Protein AF-A0A183KSA4-F1 (afdb_monomer_lite)

Foldseek 3Di:
DDDDDDDDDDDDDPDDDDDDDDPDDPCPVVVVVVVVVVVVVVVPPDDPVVVVVVLVVQLVVQLVVQLVVVLVVVVVVCPPPVVVCCQVPVDPDPPVVCCSPPVSSVCSSVVSVVVSLVVPQVVLLVVVQVVCCVQQNDPLVVVLVVLVVVLVVVLVVLVVVLVVLVVQLVVLVVVLVVLVVVCVVCVVVCVVVVCVVVSVVVNVVSVVSNVVSVVVNVVSVVVSVVSLVVQLVVLVVSLVVSLVCCVVPPPCPPPDPVVNVVVCVVSVVSSSSNSSSVSPSPPPD

InterPro domains:
  IPR011527 ABC transporter type 1, transmembrane domain [PF06472] (60-248)
  IPR011527 ABC transporter type 1, transmembrane domain [PS50929] (98-269)
  IPR036640 ABC transporter type 1, transmembrane domain superfamily [G3DSA:1.20.1560.10] (52-272)
  IPR036640 ABC transporter type 1, transmembrane domain superfamily [SSF90123] (95-267)
  IPR050835 ATP-binding cassette sub-family D [PTHR11384] (56-261)

Sequence (285 aa):
MRQNSRPFLALSLFNSFVFGGERFIICDLTFQGDLLADALHSLKAPKNDKALGVQNMVVGQLSLILREILTKNLQSLYFKRKNYYVVNTLTDLDNPDQRLTQDINLACDLLTNIIVSITVNPTLVVFYTYLCVQKAGWLGPVSAYILFIIFAIISRFVASWSSRASFERQKQEGNFRFVHTKLRCSVESAAFLDLSESLNAISTNSFNRLFHAVRVFINRNAVVFYLTQLNAYCGGVVNYVALGIILFNGPIRTMSASEITVLISQVNRHQIIRYVYTNFSFRCC

Organism: NCBI:txid6186

Structure (mmCIF, N/CA/C/O backbone):
data_AF-A0A183KSA4-F1
#
_entry.id   AF-A0A183KSA4-F1
#
loop_
_atom_site.group_PDB
_atom_site.id
_atom_site.type_symbol
_atom_site.label_atom_id
_atom_site.label_alt_id
_atom_site.label_comp_id
_atom_site.label_asym_id
_atom_site.label_entity_id
_atom_site.label_seq_id
_atom_site.pdbx_PDB_ins_code
_atom_site.Cartn_x
_atom_site.Cartn_y
_atom_site.Cartn_z
_atom_site.occupancy
_atom_site.B_iso_or_equiv
_atom_site.auth_seq_id
_atom_site.auth_comp_id
_atom_site.auth_asym_id
_atom_site.auth_atom_id
_atom_site.pdbx_PDB_model_num
ATOM 1 N N . MET A 1 1 ? 30.113 39.408 40.483 1.00 30.78 1 MET A N 1
ATOM 2 C CA . MET A 1 1 ? 30.850 39.052 39.252 1.00 30.78 1 MET A CA 1
ATOM 3 C C . MET A 1 1 ? 30.425 37.650 38.817 1.00 30.78 1 MET A C 1
ATOM 5 O O . MET A 1 1 ? 30.529 36.761 39.644 1.00 30.78 1 MET A O 1
ATOM 9 N N . ARG A 1 2 ? 29.957 37.520 37.556 1.00 28.17 2 ARG A N 1
ATOM 10 C CA . ARG A 1 2 ? 29.733 36.313 36.702 1.00 28.17 2 ARG A CA 1
ATOM 11 C C . ARG A 1 2 ? 28.744 35.223 37.192 1.00 28.17 2 ARG A C 1
ATOM 13 O O . ARG A 1 2 ? 28.981 34.602 38.211 1.00 28.17 2 ARG A O 1
ATOM 20 N N . GLN A 1 3 ? 27.549 35.136 36.565 1.00 29.48 3 GLN A N 1
ATOM 21 C CA . GLN A 1 3 ? 27.108 34.184 35.490 1.00 29.48 3 GLN A CA 1
ATOM 22 C C . GLN A 1 3 ? 26.848 32.759 36.041 1.00 29.48 3 GLN A C 1
ATOM 24 O O . GLN A 1 3 ? 27.737 32.216 36.669 1.00 29.48 3 GLN A O 1
ATOM 29 N N . ASN A 1 4 ? 25.723 32.043 35.863 1.00 26.66 4 ASN A N 1
ATOM 30 C CA . ASN A 1 4 ? 24.670 32.011 34.831 1.00 26.66 4 ASN A CA 1
ATOM 31 C C . ASN A 1 4 ? 23.499 31.115 35.364 1.00 26.66 4 ASN A C 1
ATOM 33 O O . ASN A 1 4 ? 23.731 29.966 35.715 1.00 26.66 4 ASN A O 1
ATOM 37 N N . SER A 1 5 ? 22.320 31.644 35.706 1.00 31.45 5 SER A N 1
ATOM 38 C CA . SER A 1 5 ? 21.011 31.519 35.017 1.00 31.45 5 SER A CA 1
ATOM 39 C C . SER A 1 5 ? 20.539 30.120 34.534 1.00 31.45 5 SER A C 1
ATOM 41 O O . SER A 1 5 ? 20.774 29.774 33.380 1.00 31.45 5 SER A O 1
ATOM 43 N N . ARG A 1 6 ? 19.754 29.402 35.373 1.00 29.84 6 ARG A N 1
ATOM 44 C CA . ARG A 1 6 ? 18.364 28.878 35.153 1.00 29.84 6 ARG A CA 1
ATOM 45 C C . ARG A 1 6 ? 18.053 27.593 35.964 1.00 29.84 6 ARG A C 1
ATOM 47 O O . ARG A 1 6 ? 18.548 26.526 35.623 1.00 29.84 6 ARG A O 1
ATOM 54 N N . PRO A 1 7 ? 17.111 27.658 36.919 1.00 34.69 7 PRO A N 1
ATOM 55 C CA . PRO A 1 7 ? 16.108 26.619 37.175 1.00 34.69 7 PRO A CA 1
ATOM 56 C C . PRO A 1 7 ? 14.724 27.154 36.758 1.00 34.69 7 PRO A C 1
ATOM 58 O O . PRO A 1 7 ? 14.510 28.341 36.936 1.00 34.69 7 PRO A O 1
ATOM 61 N N . PHE A 1 8 ? 13.804 26.362 36.195 1.00 28.42 8 PHE A N 1
ATOM 62 C CA . PHE A 1 8 ? 12.341 26.545 36.346 1.00 28.42 8 PHE A CA 1
ATOM 63 C C . PHE A 1 8 ? 11.551 25.530 35.499 1.00 28.42 8 PHE A C 1
ATOM 65 O O . PHE A 1 8 ? 11.891 25.293 34.343 1.00 28.42 8 PHE A O 1
ATOM 72 N N . LEU A 1 9 ? 10.445 25.054 36.088 1.00 25.45 9 LEU A N 1
ATOM 73 C CA . LEU A 1 9 ? 9.273 24.396 35.483 1.00 25.45 9 LEU A CA 1
ATOM 74 C C . LEU A 1 9 ? 9.280 22.863 35.363 1.00 25.45 9 LEU A C 1
ATOM 76 O O . LEU A 1 9 ? 9.166 22.287 34.286 1.00 25.45 9 LEU A O 1
ATOM 80 N N . ALA A 1 10 ? 9.249 22.214 36.528 1.00 26.50 10 ALA A N 1
ATOM 81 C CA . ALA A 1 10 ? 8.243 21.184 36.782 1.00 26.50 10 ALA A CA 1
ATOM 82 C C . ALA A 1 10 ? 6.988 21.862 37.375 1.00 26.50 10 ALA A C 1
ATOM 84 O O . ALA A 1 10 ? 7.116 22.856 38.086 1.00 26.50 10 ALA A O 1
ATOM 85 N N . LEU A 1 11 ? 5.808 21.297 37.103 1.00 25.52 11 LEU A N 1
ATOM 86 C CA . LEU A 1 11 ? 4.470 21.707 37.565 1.00 25.52 11 LEU A CA 1
ATOM 87 C C . LEU A 1 11 ? 3.843 22.953 36.907 1.00 25.52 11 LEU A C 1
ATOM 89 O O . LEU A 1 11 ? 3.731 24.022 37.500 1.00 25.52 11 LEU A O 1
ATOM 93 N N . SER A 1 12 ? 3.238 22.734 35.740 1.00 22.83 12 SER A N 1
ATOM 94 C CA . SER A 1 12 ? 1.910 23.285 35.457 1.00 22.83 12 SER A CA 1
ATOM 95 C C . SER A 1 12 ? 1.079 22.317 34.592 1.00 22.83 12 SER A C 1
ATOM 97 O O . SER A 1 12 ? 1.321 22.162 33.404 1.00 22.83 12 SER A O 1
ATOM 99 N N . LEU A 1 13 ? 0.066 21.708 35.235 1.00 23.38 13 LEU A N 1
ATOM 100 C CA . LEU A 1 13 ? -1.275 21.411 34.686 1.00 23.38 13 LEU A CA 1
ATOM 101 C C . LEU A 1 13 ? -1.332 20.339 33.570 1.00 23.38 13 LEU A C 1
ATOM 103 O O . LEU A 1 13 ? -1.103 20.636 32.409 1.00 23.38 13 LEU A O 1
ATOM 107 N N . PHE A 1 14 ? -1.683 19.063 33.770 1.00 24.03 14 PHE A N 1
ATOM 108 C CA . PHE A 1 14 ? -2.719 18.418 34.603 1.00 24.03 14 PHE A CA 1
ATOM 109 C C . PHE A 1 14 ? -4.153 18.969 34.509 1.00 24.03 14 PHE A C 1
ATOM 111 O O . PHE A 1 14 ? -4.987 18.631 35.334 1.00 24.03 14 PHE A O 1
ATOM 118 N N . ASN A 1 15 ? -4.496 19.747 33.481 1.00 22.27 15 ASN A N 1
ATOM 119 C CA . ASN A 1 15 ? -5.902 20.047 33.190 1.00 22.27 15 ASN A CA 1
ATOM 120 C C . ASN A 1 15 ? -6.129 20.167 31.684 1.00 22.27 15 ASN A C 1
ATOM 122 O O . ASN A 1 15 ? -5.953 21.241 31.119 1.00 22.27 15 ASN A O 1
ATOM 126 N N . SER A 1 16 ? -6.482 19.045 31.052 1.00 23.81 16 SER A N 1
ATOM 127 C CA . SER A 1 16 ? -7.445 18.933 29.938 1.00 23.81 16 SER A CA 1
ATOM 128 C C . SER A 1 16 ? -7.411 17.501 29.404 1.00 23.81 16 SER A C 1
ATOM 130 O O . SER A 1 16 ? -6.872 17.210 28.340 1.00 23.81 16 SER A O 1
ATOM 132 N N . PHE A 1 17 ? -7.965 16.588 30.197 1.00 24.22 17 PHE A N 1
ATOM 133 C CA . PHE A 1 17 ? -8.488 15.319 29.707 1.00 24.22 17 PHE A CA 1
ATOM 134 C C . PHE A 1 17 ? -10.000 15.517 29.512 1.00 24.22 17 PHE A C 1
ATOM 136 O O . PHE A 1 17 ? -10.629 16.164 30.345 1.00 24.22 17 PHE A O 1
ATOM 143 N N . VAL A 1 18 ? -10.554 14.904 28.458 1.00 24.64 18 VAL A N 1
ATOM 144 C CA . VAL A 1 18 ? -11.987 14.790 28.090 1.00 24.64 18 VAL A CA 1
ATOM 145 C C . VAL A 1 18 ? -12.547 15.860 27.137 1.00 24.64 18 VAL A C 1
ATOM 147 O O . VAL A 1 18 ? -12.988 16.916 27.562 1.00 24.64 18 VAL A O 1
ATOM 150 N N . PHE A 1 19 ? -12.556 15.517 25.841 1.00 22.34 19 PHE A N 1
ATOM 151 C CA . PHE A 1 19 ? -13.630 15.634 24.821 1.00 22.34 19 PHE A CA 1
ATOM 152 C C . PHE A 1 19 ? -12.951 15.248 23.484 1.00 22.34 19 PHE A C 1
ATOM 154 O O . PHE A 1 19 ? -12.112 15.982 22.987 1.00 22.34 19 PHE A O 1
ATOM 161 N N . GLY A 1 20 ? -13.041 14.020 22.968 1.00 21.25 20 GLY A N 1
ATOM 162 C CA . GLY A 1 20 ? -14.223 13.418 22.350 1.00 21.25 20 GLY A CA 1
ATOM 163 C C . GLY A 1 20 ? -14.004 13.324 20.827 1.00 21.25 20 GLY A C 1
ATOM 164 O O . GLY A 1 20 ? -13.962 14.354 20.166 1.00 21.25 20 GLY A O 1
ATOM 165 N N . GLY A 1 21 ? -13.867 12.107 20.279 1.00 23.44 21 GLY A N 1
ATOM 166 C CA . GLY A 1 21 ? -14.033 11.838 18.836 1.00 23.44 21 GLY A CA 1
ATOM 167 C C . GLY A 1 21 ? -12.765 11.559 18.014 1.00 23.44 21 GLY A C 1
ATOM 168 O O . GLY A 1 21 ? -12.314 12.401 17.246 1.00 23.44 21 GLY A O 1
ATOM 169 N N . GLU A 1 22 ? -12.210 10.359 18.191 1.00 28.81 22 GLU A N 1
ATOM 170 C CA . GLU A 1 22 ? -11.389 9.556 17.262 1.00 28.81 22 GLU A CA 1
ATOM 171 C C . GLU A 1 22 ? -10.644 10.253 16.101 1.00 28.81 22 GLU A C 1
ATOM 173 O O . GLU A 1 22 ? -10.970 10.107 14.926 1.00 28.81 22 GLU A O 1
ATOM 178 N N . ARG A 1 23 ? -9.509 10.876 16.426 1.00 26.05 23 ARG A N 1
ATOM 179 C CA . ARG A 1 23 ? -8.325 10.895 15.553 1.00 26.05 23 ARG A CA 1
ATOM 180 C C . ARG A 1 23 ? -7.281 9.992 16.189 1.00 26.05 23 ARG A C 1
ATOM 182 O O . ARG A 1 23 ? -6.481 10.465 16.986 1.00 26.05 23 ARG A O 1
ATOM 189 N N . PHE A 1 24 ? -7.321 8.688 15.926 1.00 25.38 24 PHE A N 1
ATOM 190 C CA . PHE A 1 24 ? -6.378 7.769 16.564 1.00 25.38 24 PHE A CA 1
ATOM 191 C C . PHE A 1 24 ? -5.799 6.765 15.555 1.00 25.38 24 PHE A C 1
ATOM 193 O O . PHE A 1 24 ? -6.468 5.825 15.129 1.00 25.38 24 PHE A O 1
ATOM 200 N N . ILE A 1 25 ? -4.510 6.993 15.268 1.00 26.64 25 ILE A N 1
ATOM 201 C CA . ILE A 1 25 ? -3.480 6.020 14.866 1.00 26.64 25 ILE A CA 1
ATOM 202 C C . ILE A 1 25 ? -3.506 5.538 13.406 1.00 26.64 25 ILE A C 1
ATOM 204 O O . ILE A 1 25 ? -3.586 4.352 13.113 1.00 26.64 25 ILE A O 1
ATOM 208 N N . ILE A 1 26 ? -3.296 6.462 12.467 1.00 25.98 26 ILE A N 1
ATOM 209 C CA . ILE A 1 26 ? -2.507 6.163 11.248 1.00 25.98 26 ILE A CA 1
ATOM 210 C C . ILE A 1 26 ? -1.289 7.109 11.131 1.00 25.98 26 ILE A C 1
ATOM 212 O O . ILE A 1 26 ? -0.318 6.782 10.456 1.00 25.98 26 ILE A O 1
ATOM 216 N N . CYS A 1 27 ? -1.256 8.221 11.878 1.00 27.27 27 CYS A N 1
ATOM 217 C CA . CYS A 1 27 ? -0.188 9.223 11.775 1.00 27.27 27 CYS A CA 1
ATOM 218 C C . CYS A 1 27 ? 1.097 8.938 12.583 1.00 27.27 27 CYS A C 1
ATOM 220 O O . CYS A 1 27 ? 2.136 9.512 12.257 1.00 27.27 27 CYS A O 1
ATOM 222 N N . ASP A 1 28 ? 1.091 8.043 13.577 1.00 23.12 28 ASP A N 1
ATOM 223 C CA . ASP A 1 28 ? 2.253 7.896 14.482 1.00 23.12 28 ASP A CA 1
ATOM 224 C C . ASP A 1 28 ? 3.395 7.008 13.955 1.00 23.12 28 ASP A C 1
ATOM 226 O O . ASP A 1 28 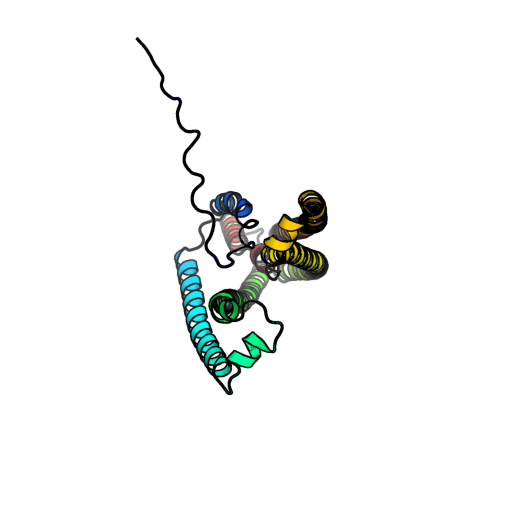? 4.460 6.948 14.561 1.00 23.12 28 ASP A O 1
ATOM 230 N N . LEU A 1 29 ? 3.241 6.355 12.796 1.00 30.12 29 LEU A N 1
ATOM 231 C CA . LEU A 1 29 ? 4.360 5.677 12.109 1.00 30.12 29 LEU A CA 1
ATOM 232 C C . LEU A 1 29 ? 4.863 6.417 10.868 1.00 30.12 29 LEU A C 1
ATOM 234 O O . LEU A 1 29 ? 5.924 6.080 10.349 1.00 30.12 29 LEU A O 1
ATOM 238 N N . THR A 1 30 ? 4.142 7.444 10.425 1.00 31.75 30 THR A N 1
ATOM 239 C CA . THR A 1 30 ? 4.607 8.391 9.406 1.00 31.75 30 THR A CA 1
ATOM 240 C C . THR A 1 30 ? 5.531 9.461 9.997 1.00 31.75 30 THR A C 1
ATOM 242 O O . THR A 1 30 ? 6.457 9.891 9.321 1.00 31.75 30 THR A O 1
ATOM 245 N N . PHE A 1 31 ? 5.405 9.791 11.289 1.00 29.08 31 PHE A N 1
ATOM 246 C CA . PHE A 1 31 ? 6.130 10.920 11.891 1.00 29.08 31 PHE A CA 1
ATOM 247 C C . PHE A 1 31 ? 7.652 10.715 12.063 1.00 29.08 31 PHE A C 1
ATOM 249 O O . PHE A 1 31 ? 8.415 11.675 12.005 1.00 29.08 31 PHE A O 1
ATOM 256 N N . GLN A 1 32 ? 8.143 9.475 12.195 1.00 27.72 32 GLN A N 1
ATOM 257 C CA . GLN A 1 32 ? 9.595 9.203 12.235 1.00 27.72 32 GLN A CA 1
ATOM 258 C C . GLN A 1 32 ? 10.213 9.060 10.827 1.00 27.72 32 GLN A C 1
ATOM 260 O O . GLN A 1 32 ? 11.434 9.098 10.671 1.00 27.72 32 GLN A O 1
ATOM 265 N N . GLY A 1 33 ? 9.375 8.875 9.801 1.00 27.95 33 GLY A N 1
ATOM 266 C CA . GLY A 1 33 ? 9.788 8.813 8.400 1.00 27.95 33 GLY A CA 1
ATOM 267 C C . GLY A 1 33 ? 10.006 10.194 7.788 1.00 27.95 33 GLY A C 1
ATOM 268 O O . GLY A 1 33 ? 10.820 10.314 6.879 1.00 27.95 33 GLY A O 1
ATOM 269 N N . ASP A 1 34 ? 9.353 11.228 8.320 1.00 32.47 34 ASP A N 1
ATOM 270 C CA . ASP A 1 34 ? 9.349 12.564 7.719 1.00 32.47 34 ASP A CA 1
ATOM 271 C C . ASP A 1 34 ? 10.662 13.329 7.941 1.00 32.47 34 ASP A C 1
ATOM 273 O O . ASP A 1 34 ? 11.138 13.979 7.020 1.00 32.47 34 ASP A O 1
ATOM 277 N N . LEU A 1 35 ? 11.357 13.158 9.075 1.00 30.09 35 LEU A N 1
ATOM 278 C CA . LEU A 1 35 ? 12.636 13.857 9.303 1.00 30.09 35 LEU A CA 1
ATOM 279 C C . LEU A 1 35 ? 13.785 13.328 8.418 1.00 30.09 35 LEU A C 1
ATOM 281 O O . LEU A 1 35 ? 14.674 14.077 8.014 1.00 30.09 35 LEU A O 1
ATOM 285 N N . LEU A 1 36 ? 13.766 12.028 8.102 1.00 29.62 36 LEU A N 1
ATOM 286 C CA . LEU A 1 36 ? 14.716 11.395 7.178 1.00 29.62 36 LEU A CA 1
ATOM 287 C C . LEU A 1 36 ? 14.259 11.514 5.718 1.00 29.62 36 LEU A C 1
ATOM 289 O O . LEU A 1 36 ? 15.111 11.618 4.837 1.00 29.62 36 LEU A O 1
ATOM 293 N N . ALA A 1 37 ? 12.948 11.541 5.450 1.00 35.41 37 ALA A N 1
ATOM 294 C CA . ALA A 1 37 ? 12.397 11.805 4.123 1.00 35.41 37 ALA A CA 1
ATOM 295 C C . ALA A 1 37 ? 12.609 13.260 3.693 1.00 35.41 37 ALA A C 1
ATOM 297 O O . ALA A 1 37 ? 12.935 13.456 2.527 1.00 35.41 37 ALA A O 1
ATOM 298 N N . ASP A 1 38 ? 12.535 14.239 4.600 1.00 29.66 38 ASP A N 1
ATOM 299 C CA . ASP A 1 38 ? 12.856 15.649 4.329 1.00 29.66 38 ASP A CA 1
ATOM 300 C C . ASP A 1 38 ? 14.358 15.855 4.088 1.00 29.66 38 ASP A C 1
ATOM 302 O O . ASP A 1 38 ? 14.752 16.569 3.161 1.00 29.66 38 ASP A O 1
ATOM 306 N N . ALA A 1 39 ? 15.219 15.138 4.820 1.00 30.22 39 ALA A N 1
ATOM 307 C CA . ALA A 1 39 ? 16.658 15.117 4.546 1.00 30.22 39 ALA A CA 1
ATOM 308 C C . ALA A 1 39 ? 16.991 14.445 3.193 1.00 30.22 39 ALA A C 1
ATOM 310 O O . ALA A 1 39 ? 17.871 14.904 2.465 1.00 30.22 39 ALA A O 1
ATOM 311 N N . LEU A 1 40 ? 16.249 13.400 2.801 1.00 32.88 40 LEU A N 1
ATOM 312 C CA . LEU A 1 40 ? 16.329 12.771 1.471 1.00 32.88 40 LEU A CA 1
ATOM 313 C C . LEU A 1 40 ? 15.646 13.594 0.364 1.00 32.88 40 LEU A C 1
ATOM 315 O O . LEU A 1 40 ? 15.974 13.418 -0.813 1.00 32.88 40 LEU A O 1
ATOM 319 N N . HIS A 1 41 ? 14.722 14.492 0.714 1.00 36.41 41 HIS A N 1
ATOM 320 C CA . HIS A 1 41 ? 14.080 15.427 -0.208 1.00 36.41 41 HIS A CA 1
ATOM 321 C C . HIS A 1 41 ? 15.045 16.550 -0.614 1.00 36.41 41 HIS A C 1
ATOM 323 O O . HIS A 1 41 ? 14.990 16.998 -1.757 1.00 36.41 41 HIS A O 1
ATOM 329 N N . SER A 1 42 ? 15.993 16.926 0.257 1.00 27.22 42 SER A N 1
ATOM 330 C CA . SER A 1 42 ? 17.050 17.908 -0.054 1.00 27.22 42 SER A CA 1
ATOM 331 C C . SER A 1 42 ? 18.098 17.388 -1.059 1.00 27.22 42 SER A C 1
ATOM 333 O O . SER A 1 42 ? 18.695 18.166 -1.799 1.00 27.22 42 SER A O 1
ATOM 335 N N . LEU A 1 43 ? 18.263 16.062 -1.165 1.00 33.69 43 LEU A N 1
ATOM 336 C CA . LEU A 1 43 ? 19.154 15.401 -2.133 1.00 33.69 43 LEU A CA 1
ATOM 337 C C . LEU A 1 43 ? 18.462 15.020 -3.454 1.00 33.69 43 LEU A C 1
ATOM 339 O O . LEU A 1 43 ? 19.093 14.461 -4.360 1.00 33.69 43 LEU A O 1
ATOM 343 N N . LYS A 1 44 ? 17.162 15.299 -3.598 1.00 36.28 44 LYS A N 1
ATOM 344 C CA . LYS A 1 44 ? 16.427 15.047 -4.838 1.00 36.28 44 LYS A CA 1
ATOM 345 C C . LYS A 1 44 ? 16.608 16.263 -5.745 1.00 36.28 44 LYS A C 1
ATOM 347 O O . LYS A 1 44 ? 16.040 17.315 -5.485 1.00 36.28 44 LYS A O 1
ATOM 352 N N . ALA A 1 45 ? 17.426 16.097 -6.790 1.00 37.16 45 ALA A N 1
ATOM 353 C CA . ALA A 1 45 ? 17.646 17.070 -7.866 1.00 37.16 45 ALA A CA 1
ATOM 354 C C . ALA A 1 45 ? 16.361 17.851 -8.217 1.00 37.16 45 ALA A C 1
ATOM 356 O O . ALA A 1 45 ? 15.287 17.235 -8.208 1.00 37.16 45 ALA A O 1
ATOM 357 N N . PRO A 1 46 ? 16.458 19.157 -8.543 1.00 37.78 46 PRO A N 1
ATOM 358 C CA . PRO A 1 46 ? 15.311 20.054 -8.653 1.00 37.78 46 PRO A CA 1
ATOM 359 C C . PRO A 1 46 ? 14.272 19.459 -9.602 1.00 37.78 46 PRO A C 1
ATOM 361 O O . PRO A 1 46 ? 14.455 19.414 -10.820 1.00 37.78 46 PRO A O 1
ATOM 364 N N . LYS A 1 47 ? 13.173 18.954 -9.036 1.00 47.28 47 LYS A N 1
ATOM 365 C CA . LYS A 1 47 ? 11.958 18.729 -9.812 1.00 47.28 47 LYS A CA 1
ATOM 366 C C . LYS A 1 47 ? 11.530 20.113 -10.287 1.00 47.28 47 LYS A C 1
ATOM 368 O O . LYS A 1 47 ? 11.560 21.050 -9.505 1.00 47.28 47 LYS A O 1
ATOM 373 N N . ASN A 1 48 ? 11.147 20.266 -11.550 1.00 53.56 48 ASN A N 1
ATOM 374 C CA . ASN A 1 48 ? 10.554 21.517 -12.020 1.00 53.56 48 ASN A CA 1
ATOM 375 C C . ASN A 1 48 ? 9.329 21.853 -11.143 1.00 53.56 48 ASN A C 1
ATOM 377 O O . ASN A 1 48 ? 8.259 21.280 -11.359 1.00 53.56 48 ASN A O 1
ATOM 381 N N . ASP A 1 49 ? 9.477 22.769 -10.179 1.00 59.00 49 ASP A N 1
ATOM 382 C CA . ASP A 1 49 ? 8.464 23.098 -9.157 1.00 59.00 49 ASP A CA 1
ATOM 383 C C . ASP A 1 49 ? 7.104 23.465 -9.766 1.00 59.00 49 ASP A C 1
ATOM 385 O O . ASP A 1 49 ? 6.045 23.171 -9.214 1.00 59.00 49 ASP A O 1
ATOM 389 N N . LYS A 1 50 ? 7.127 24.020 -10.982 1.00 61.16 50 LYS A N 1
ATOM 390 C CA . LYS A 1 50 ? 5.936 24.375 -11.760 1.00 61.16 50 LYS A CA 1
ATOM 391 C C . LYS A 1 50 ? 5.103 23.154 -12.167 1.00 61.16 50 LYS A C 1
ATOM 393 O O . LYS A 1 50 ? 3.885 23.180 -12.043 1.00 61.16 50 LYS A O 1
ATOM 398 N N . ALA A 1 51 ? 5.740 22.078 -12.634 1.00 63.62 51 ALA A N 1
ATOM 399 C CA . ALA A 1 51 ? 5.032 20.872 -13.076 1.00 63.62 51 ALA A CA 1
ATOM 400 C C . ALA A 1 51 ? 4.416 20.114 -11.891 1.00 63.62 51 ALA A C 1
ATOM 402 O O . ALA A 1 51 ? 3.307 19.593 -11.997 1.00 63.62 51 ALA A O 1
ATOM 403 N N . LEU A 1 52 ? 5.110 20.114 -10.748 1.00 67.69 52 LEU A N 1
ATOM 404 C CA . LEU A 1 52 ? 4.593 19.555 -9.502 1.00 67.69 52 LEU A CA 1
ATOM 405 C C . LEU A 1 52 ? 3.383 20.356 -8.993 1.00 67.69 52 LEU A C 1
ATOM 407 O O . LEU A 1 52 ? 2.384 19.764 -8.593 1.00 67.69 52 LEU A O 1
ATOM 411 N N . GLY A 1 53 ? 3.439 21.690 -9.078 1.00 74.12 53 GLY A N 1
ATOM 412 C CA . GLY A 1 53 ? 2.311 22.561 -8.741 1.00 74.12 53 GLY A CA 1
ATOM 413 C C . GLY A 1 53 ? 1.071 22.290 -9.598 1.00 74.12 53 GLY A C 1
ATOM 414 O O . GLY A 1 53 ? -0.023 22.134 -9.061 1.00 74.12 53 GLY A O 1
ATOM 415 N N . VAL A 1 54 ? 1.241 22.154 -10.919 1.00 75.81 54 VAL A N 1
ATOM 416 C CA . VAL A 1 54 ? 0.132 21.837 -11.838 1.00 75.81 54 VAL A CA 1
ATOM 417 C C . VAL A 1 54 ? -0.458 20.457 -11.545 1.00 75.81 54 VAL A C 1
ATOM 419 O O . VAL A 1 54 ? -1.677 20.317 -11.487 1.00 75.81 54 VAL A O 1
ATOM 422 N N . GLN A 1 55 ? 0.378 19.443 -11.303 1.00 72.31 55 GLN A N 1
ATOM 423 C CA . GLN A 1 55 ? -0.101 18.106 -10.946 1.00 72.31 55 GLN A CA 1
ATOM 424 C C . GLN A 1 55 ? -0.946 18.132 -9.664 1.00 72.31 55 GLN A C 1
ATOM 426 O O . GLN A 1 55 ? -2.039 17.569 -9.641 1.00 72.31 55 GLN A O 1
ATOM 431 N N . ASN A 1 56 ? -0.471 18.818 -8.623 1.00 81.25 56 ASN A N 1
ATOM 432 C CA . ASN A 1 56 ? -1.194 18.937 -7.357 1.00 81.25 56 ASN A CA 1
ATOM 433 C C . ASN A 1 56 ? -2.508 19.710 -7.517 1.00 81.25 56 ASN A C 1
ATOM 435 O O . ASN A 1 56 ? -3.506 19.352 -6.898 1.00 81.25 56 ASN A O 1
ATOM 439 N N . MET A 1 57 ? -2.534 20.728 -8.381 1.00 82.75 57 MET A N 1
ATOM 440 C CA . MET A 1 57 ? -3.762 21.444 -8.716 1.00 82.75 57 MET A CA 1
ATOM 441 C C . MET A 1 57 ? -4.779 20.518 -9.393 1.00 82.75 57 MET A C 1
ATOM 443 O O . MET A 1 57 ? -5.937 20.496 -8.986 1.00 82.75 57 MET A O 1
ATOM 447 N N . VAL A 1 58 ? -4.360 19.722 -10.381 1.00 82.38 58 VAL A N 1
ATOM 448 C CA . VAL A 1 58 ? -5.247 18.769 -11.074 1.00 82.38 58 VAL A CA 1
ATOM 449 C C . VAL A 1 58 ? -5.786 17.712 -10.109 1.00 82.38 58 VAL A C 1
ATOM 451 O O . VAL A 1 58 ? -6.987 17.452 -10.102 1.00 82.38 58 VAL A O 1
ATOM 454 N N . VAL A 1 59 ? -4.924 17.143 -9.260 1.00 83.12 59 VAL A N 1
ATOM 455 C CA . VAL A 1 59 ? -5.325 16.183 -8.217 1.00 83.12 59 VAL A CA 1
ATOM 456 C C . VAL A 1 59 ? -6.320 16.824 -7.247 1.00 83.12 59 VAL A C 1
ATOM 458 O O . VAL A 1 59 ? -7.358 16.237 -6.960 1.00 83.12 59 VAL A O 1
ATOM 461 N N . GLY A 1 60 ? -6.048 18.041 -6.774 1.00 87.06 60 GLY A N 1
ATOM 462 C CA . GLY A 1 60 ? -6.937 18.743 -5.850 1.00 87.06 60 GLY A CA 1
ATOM 463 C C . GLY A 1 60 ? -8.317 19.012 -6.452 1.00 87.06 60 GLY A C 1
ATOM 464 O O . GLY A 1 60 ? -9.331 18.730 -5.821 1.00 87.06 60 GLY A O 1
ATOM 465 N N . GLN A 1 61 ? -8.371 19.494 -7.696 1.00 90.75 61 GLN A N 1
ATOM 466 C CA . GLN A 1 61 ? -9.638 19.759 -8.385 1.00 90.75 61 GLN A CA 1
ATOM 467 C C . GLN A 1 61 ? -10.440 18.478 -8.632 1.00 90.75 61 GLN A C 1
ATOM 469 O O . GLN A 1 61 ? -11.646 18.445 -8.395 1.00 90.75 61 GLN A O 1
ATOM 474 N N . LEU A 1 62 ? -9.774 17.402 -9.057 1.00 88.62 62 LEU A N 1
ATOM 475 C CA . LEU A 1 62 ? -10.437 16.122 -9.285 1.00 88.62 62 LEU A CA 1
ATOM 476 C C . LEU A 1 62 ? -10.972 15.518 -7.974 1.00 88.62 62 LEU A C 1
ATOM 478 O O . LEU A 1 62 ? -12.093 15.009 -7.966 1.00 88.62 62 LEU A O 1
ATOM 482 N N . SER A 1 63 ? -10.237 15.651 -6.862 1.00 90.75 63 SER A N 1
ATOM 483 C CA . SER A 1 63 ? -10.705 15.203 -5.543 1.00 90.75 63 SER A CA 1
ATOM 484 C C . SER A 1 63 ? -11.950 15.973 -5.094 1.00 90.75 63 SER A C 1
ATOM 486 O O . SER A 1 63 ? -12.916 15.367 -4.631 1.00 90.75 63 SER A O 1
ATOM 488 N N . LEU A 1 64 ? -11.985 17.295 -5.307 1.00 92.56 64 LEU A N 1
ATOM 489 C CA . LEU A 1 64 ? -13.146 18.126 -4.973 1.00 92.56 64 LEU A CA 1
ATOM 490 C C . LEU A 1 64 ? -14.402 17.714 -5.750 1.00 92.56 64 LEU A C 1
ATOM 492 O O . LEU A 1 64 ? -15.452 17.516 -5.140 1.00 92.56 64 LEU A O 1
ATOM 496 N N . ILE A 1 65 ? -14.289 17.539 -7.070 1.00 93.19 65 ILE A N 1
ATOM 497 C CA . ILE A 1 65 ? -15.413 17.118 -7.922 1.00 93.19 65 ILE A CA 1
ATOM 498 C C . ILE A 1 65 ? -15.913 15.732 -7.498 1.00 93.19 65 ILE A C 1
ATOM 500 O O . ILE A 1 65 ? -17.116 15.512 -7.344 1.00 93.19 65 ILE A O 1
ATOM 504 N N . LEU A 1 66 ? -14.989 14.794 -7.271 1.00 91.62 66 LEU A N 1
ATOM 505 C CA . LEU A 1 66 ? -15.319 13.437 -6.850 1.00 91.62 66 LEU A CA 1
ATOM 506 C C . LEU A 1 66 ? -16.024 13.427 -5.487 1.00 91.62 66 LEU A C 1
ATOM 508 O O . LEU A 1 66 ? -17.045 12.754 -5.324 1.00 91.62 66 LEU A O 1
ATOM 512 N N . ARG A 1 67 ? -15.524 14.219 -4.534 1.00 93.31 67 ARG A N 1
ATOM 513 C CA . ARG A 1 67 ? -16.117 14.382 -3.205 1.00 93.31 67 ARG A CA 1
ATOM 514 C C . ARG A 1 67 ? -17.513 14.981 -3.281 1.00 93.31 67 ARG A C 1
ATOM 516 O O . ARG A 1 67 ? -18.411 14.489 -2.606 1.00 93.31 67 ARG A O 1
ATOM 523 N N . GLU A 1 68 ? -17.723 16.010 -4.097 1.00 94.00 68 GLU A N 1
ATOM 524 C CA . GLU A 1 68 ? -19.044 16.620 -4.260 1.00 94.00 68 GLU A CA 1
ATOM 525 C C . GLU A 1 68 ? -20.076 15.590 -4.740 1.00 94.00 68 GLU A C 1
ATOM 527 O O . GLU A 1 68 ? -21.152 15.464 -4.149 1.00 94.00 68 GLU A O 1
ATOM 532 N N . ILE A 1 69 ? -19.731 14.818 -5.773 1.00 94.31 69 ILE A N 1
ATOM 533 C CA . ILE A 1 69 ? -20.612 13.800 -6.353 1.00 94.31 69 ILE A CA 1
ATOM 534 C C . ILE A 1 69 ? -20.886 12.678 -5.343 1.00 94.31 69 ILE A C 1
ATOM 536 O O . ILE A 1 69 ? -22.044 12.318 -5.117 1.00 94.31 69 ILE A O 1
ATOM 540 N N . LEU A 1 70 ? -19.841 12.130 -4.712 1.00 93.06 70 LEU A N 1
ATOM 541 C CA . LEU A 1 70 ? -19.974 11.023 -3.760 1.00 93.06 70 LEU A CA 1
ATOM 542 C C . LEU A 1 70 ? -20.761 11.425 -2.518 1.00 93.06 70 LEU A C 1
ATOM 544 O O . LEU A 1 70 ? -21.683 10.707 -2.132 1.00 93.06 70 LEU A O 1
ATOM 548 N N . THR A 1 71 ? -20.446 12.575 -1.919 1.00 93.56 71 THR A N 1
ATOM 549 C CA . THR A 1 71 ? -21.137 13.045 -0.718 1.00 93.56 71 THR A CA 1
ATOM 550 C C . THR A 1 71 ? -22.605 13.323 -1.009 1.00 93.56 71 THR A C 1
ATOM 552 O O . THR A 1 71 ? -23.455 12.835 -0.270 1.00 93.56 71 THR A O 1
ATOM 555 N N . LYS A 1 72 ? -22.943 14.023 -2.105 1.00 94.25 72 LYS A N 1
ATOM 556 C CA . LYS A 1 72 ? -24.350 14.280 -2.467 1.00 94.25 72 LYS A CA 1
ATOM 557 C C . LYS A 1 72 ? -25.124 12.980 -2.692 1.00 94.25 72 LYS A C 1
ATOM 559 O O . LYS A 1 72 ? -26.232 12.826 -2.174 1.00 94.25 72 LYS A O 1
ATOM 564 N N . ASN A 1 73 ? -24.531 12.023 -3.406 1.00 94.06 73 ASN A N 1
ATOM 565 C CA . ASN A 1 73 ? -25.161 10.732 -3.670 1.00 94.06 73 ASN A CA 1
ATOM 566 C C . ASN A 1 73 ? -25.367 9.921 -2.384 1.00 94.06 73 ASN A C 1
ATOM 568 O O . ASN A 1 73 ? -26.485 9.473 -2.122 1.00 94.06 73 ASN A O 1
ATOM 572 N N . LEU A 1 74 ? -24.336 9.770 -1.550 1.00 92.19 74 LEU A N 1
ATOM 573 C CA . LEU A 1 74 ? -24.428 9.003 -0.304 1.00 92.19 74 LEU A CA 1
ATOM 574 C C . LEU A 1 74 ? -25.348 9.669 0.718 1.00 92.19 74 LEU A C 1
ATOM 576 O O . LEU A 1 74 ? -26.163 8.988 1.337 1.00 92.19 74 LEU A O 1
ATOM 580 N N . GLN A 1 75 ? -25.308 10.996 0.830 1.00 93.25 75 GLN A N 1
ATOM 581 C CA . GLN A 1 75 ? -26.227 11.750 1.678 1.00 93.25 75 GLN A CA 1
ATOM 582 C C . GLN A 1 75 ? -27.682 11.559 1.227 1.00 93.25 75 GLN A C 1
ATOM 584 O O . GLN A 1 75 ? -28.556 11.313 2.060 1.00 93.25 75 GLN A O 1
ATOM 589 N N . SER A 1 76 ? -27.954 11.589 -0.083 1.00 94.06 76 SER A N 1
ATOM 590 C CA . SER A 1 76 ? -29.302 11.325 -0.602 1.00 94.06 76 SER A CA 1
ATOM 591 C C . SER A 1 76 ? -29.796 9.916 -0.245 1.00 94.06 76 SER A C 1
ATOM 593 O O . SER A 1 76 ? -30.952 9.748 0.141 1.00 94.06 76 SER A O 1
ATOM 595 N N . LEU A 1 77 ? -28.918 8.906 -0.302 1.00 92.12 77 LEU A N 1
ATOM 596 C CA . LEU A 1 77 ? -29.233 7.518 0.048 1.00 92.12 77 LEU A CA 1
ATOM 597 C C . LEU A 1 77 ? -29.418 7.321 1.555 1.00 92.12 77 LEU A C 1
ATOM 599 O O . LEU A 1 77 ? -30.267 6.525 1.957 1.00 92.12 77 LEU A O 1
ATOM 603 N N . TYR A 1 78 ? -28.667 8.056 2.374 1.00 91.81 78 TYR A N 1
ATOM 604 C CA . TYR A 1 78 ? -28.760 8.020 3.831 1.00 91.81 78 TYR A CA 1
ATOM 605 C C . TYR A 1 78 ? -30.112 8.551 4.335 1.00 91.81 78 TYR A C 1
ATOM 607 O O . TYR A 1 78 ? -30.742 7.945 5.204 1.00 91.81 78 TYR A O 1
ATOM 615 N N . PHE A 1 79 ? -30.621 9.636 3.742 1.00 93.50 79 PHE A N 1
ATOM 616 C CA . PHE A 1 79 ? -31.931 10.193 4.106 1.00 93.50 79 PHE A CA 1
ATOM 617 C C . PHE A 1 79 ? -33.117 9.521 3.398 1.00 93.50 79 PHE A C 1
ATOM 619 O O . PHE A 1 79 ? -34.271 9.702 3.794 1.00 93.50 79 PHE A O 1
ATOM 626 N N . LYS A 1 80 ? -32.870 8.692 2.380 1.00 94.69 80 LYS A N 1
ATOM 627 C CA . LYS A 1 80 ? -33.922 7.957 1.672 1.00 94.69 80 LYS A CA 1
ATOM 628 C C . LYS A 1 80 ? -34.508 6.853 2.557 1.00 94.69 80 LYS A C 1
ATOM 630 O O . LYS A 1 80 ? -33.778 6.112 3.204 1.00 94.69 80 LYS A O 1
ATOM 635 N N . ARG A 1 81 ? -35.841 6.709 2.555 1.00 91.44 81 ARG A N 1
ATOM 636 C CA . ARG A 1 81 ? -36.579 5.583 3.181 1.00 91.44 81 ARG A CA 1
ATOM 637 C C . ARG A 1 81 ? -36.205 5.293 4.648 1.00 91.44 81 ARG A C 1
ATOM 639 O O . ARG A 1 81 ? -36.255 4.147 5.073 1.00 91.44 81 ARG A O 1
ATOM 646 N N . LYS A 1 82 ? -35.867 6.325 5.431 1.00 91.00 82 LYS A N 1
ATOM 647 C CA . LYS A 1 82 ? -35.432 6.186 6.836 1.00 91.00 82 LYS A CA 1
ATOM 648 C C . LYS A 1 82 ? -34.167 5.325 7.015 1.00 91.00 82 LYS A C 1
ATOM 650 O O . LYS A 1 82 ? -33.957 4.772 8.091 1.00 91.00 82 LYS A O 1
ATOM 655 N N . ASN A 1 83 ? -33.302 5.239 5.999 1.00 90.06 83 ASN A N 1
ATOM 656 C CA . ASN A 1 83 ? -32.037 4.501 6.085 1.00 90.06 83 ASN A CA 1
ATOM 657 C C . ASN A 1 83 ? -31.140 4.996 7.226 1.00 90.06 83 ASN A C 1
ATOM 659 O O . ASN A 1 83 ? -30.458 4.186 7.839 1.00 90.06 83 ASN A O 1
ATOM 663 N N . TYR A 1 84 ? -31.196 6.283 7.580 1.00 89.56 84 TYR A N 1
ATOM 664 C CA . TYR A 1 84 ? -30.514 6.814 8.762 1.00 89.56 84 TYR A CA 1
ATOM 665 C C . TYR A 1 84 ? -30.872 6.059 10.054 1.00 89.56 84 TYR A C 1
ATOM 667 O O . TYR A 1 84 ? -30.013 5.876 10.905 1.00 89.56 84 TYR A O 1
ATOM 675 N N . TYR A 1 85 ? -32.107 5.576 10.213 1.00 89.62 85 TYR A N 1
ATOM 676 C CA . TYR A 1 85 ? -32.491 4.770 11.376 1.00 89.62 85 TYR A CA 1
ATOM 677 C C . TYR A 1 85 ? -31.922 3.351 11.278 1.00 89.62 85 TYR A C 1
ATOM 679 O O . TYR A 1 85 ? -31.349 2.835 12.231 1.00 89.62 85 TYR A O 1
ATOM 687 N N . VAL A 1 86 ? -32.021 2.742 10.093 1.00 89.25 86 VAL A N 1
ATOM 688 C CA . VAL A 1 86 ? -31.502 1.391 9.837 1.00 89.25 86 VAL A CA 1
ATOM 689 C C . VAL A 1 86 ? -29.995 1.331 10.092 1.00 89.25 86 VAL A C 1
ATOM 691 O O . VAL A 1 86 ? -29.533 0.435 10.786 1.00 89.25 86 VAL A O 1
ATOM 694 N N . VAL A 1 87 ? -29.239 2.312 9.594 1.00 87.50 87 VAL A N 1
ATOM 695 C CA . VAL A 1 87 ? -27.776 2.344 9.713 1.00 87.50 87 VAL A CA 1
ATOM 696 C C . VAL A 1 87 ? -27.314 2.603 11.154 1.00 87.50 87 VAL A C 1
ATOM 698 O O . VAL A 1 87 ? -26.318 2.039 11.588 1.00 87.50 87 VAL A O 1
ATOM 701 N N . ASN A 1 88 ? -28.036 3.425 11.922 1.00 85.94 88 ASN A N 1
ATOM 702 C CA . ASN A 1 88 ? -27.650 3.722 13.307 1.00 85.94 88 ASN A CA 1
ATOM 703 C C . ASN A 1 88 ? -28.121 2.671 14.322 1.00 85.94 88 ASN A C 1
ATOM 705 O O . ASN A 1 88 ? -27.565 2.597 15.412 1.00 85.94 88 ASN A O 1
ATOM 709 N N . THR A 1 89 ? -29.186 1.920 14.025 1.00 83.56 89 THR A N 1
ATOM 710 C CA . THR A 1 89 ? -29.846 1.061 15.027 1.00 83.56 89 THR A CA 1
ATOM 711 C C . THR A 1 89 ? -29.893 -0.412 14.637 1.00 83.56 89 THR A C 1
ATOM 713 O O . THR A 1 89 ? -29.846 -1.267 15.514 1.00 83.56 89 THR A O 1
ATOM 716 N N . LEU A 1 90 ? -30.007 -0.731 13.346 1.00 81.44 90 LEU A N 1
ATOM 717 C CA . LEU A 1 90 ? -30.201 -2.107 12.871 1.00 81.44 90 LEU A CA 1
ATOM 718 C C . LEU A 1 90 ? -28.930 -2.735 12.287 1.00 81.44 90 LEU A C 1
ATOM 720 O O . LEU A 1 90 ? -28.906 -3.944 12.069 1.00 81.44 90 LEU A O 1
ATOM 724 N N . THR A 1 91 ? -27.884 -1.947 12.029 1.00 78.62 91 THR A N 1
ATOM 725 C CA . THR A 1 91 ? -26.596 -2.450 11.534 1.00 78.62 91 THR A CA 1
ATOM 726 C C . THR A 1 91 ? -25.493 -2.302 12.569 1.00 78.62 91 THR A C 1
ATOM 728 O O . THR A 1 91 ? -25.418 -1.286 13.250 1.00 78.62 91 THR A O 1
ATOM 731 N N . ASP A 1 92 ? -24.592 -3.283 12.610 1.00 78.19 92 ASP A N 1
ATOM 732 C CA . ASP A 1 92 ? -23.384 -3.305 13.449 1.00 78.19 92 ASP A CA 1
ATOM 733 C C . ASP A 1 92 ? -22.265 -2.419 12.859 1.00 78.19 92 ASP A C 1
ATOM 735 O O . ASP A 1 92 ? -21.126 -2.839 12.664 1.00 78.19 92 ASP A O 1
ATOM 739 N N . LEU A 1 93 ? -22.628 -1.208 12.423 1.00 76.12 93 LEU A N 1
ATOM 740 C CA . LEU A 1 93 ? -21.725 -0.285 11.745 1.00 76.12 93 LEU A CA 1
ATOM 741 C C . LEU A 1 93 ? -21.259 0.790 12.731 1.00 76.12 93 LEU A C 1
ATOM 743 O O . LEU A 1 93 ? -21.995 1.730 13.018 1.00 76.12 93 LEU A O 1
ATOM 747 N N . ASP A 1 94 ? -20.023 0.669 13.215 1.00 74.31 94 ASP A N 1
ATOM 748 C CA . ASP A 1 94 ? -19.438 1.665 14.119 1.00 74.31 94 ASP A CA 1
ATOM 749 C C . ASP A 1 94 ? -19.237 3.025 13.422 1.00 74.31 94 ASP A C 1
ATOM 751 O O . ASP A 1 94 ? -18.681 3.100 12.315 1.00 74.31 94 ASP A O 1
ATOM 755 N N . ASN A 1 95 ? -19.662 4.090 14.115 1.00 80.75 95 ASN A N 1
ATOM 756 C CA . ASN A 1 95 ? -19.474 5.513 13.788 1.00 80.75 95 ASN A CA 1
ATOM 757 C C . ASN A 1 95 ? -19.866 5.897 12.338 1.00 80.75 95 ASN A C 1
ATOM 759 O O . ASN A 1 95 ? -19.022 6.330 11.543 1.00 80.75 95 ASN A O 1
ATOM 763 N N . PRO A 1 96 ? -21.147 5.741 11.942 1.00 82.81 96 PRO A N 1
ATOM 764 C CA . PRO A 1 96 ? -21.599 6.005 10.571 1.00 82.81 96 PRO A CA 1
ATOM 765 C C . PRO A 1 96 ? -21.481 7.482 10.154 1.00 82.81 96 PRO A C 1
ATOM 767 O O . PRO A 1 96 ? -21.276 7.781 8.976 1.00 82.81 96 PRO A O 1
ATOM 770 N N . ASP A 1 97 ? -21.577 8.406 11.105 1.00 85.44 97 ASP A N 1
ATOM 771 C CA . ASP A 1 97 ? -21.378 9.845 10.924 1.00 85.44 97 ASP A CA 1
ATOM 772 C C . ASP A 1 97 ? -19.922 10.186 10.573 1.00 85.44 97 ASP A C 1
ATOM 774 O O . ASP A 1 97 ? -19.661 10.967 9.648 1.00 85.44 97 ASP A O 1
ATOM 778 N N . GLN A 1 98 ? -18.968 9.542 11.249 1.00 85.94 98 GLN A N 1
ATOM 779 C CA . GLN A 1 98 ? -17.546 9.680 10.954 1.00 85.94 98 GLN A CA 1
ATOM 780 C C . GLN A 1 98 ? -17.227 9.159 9.550 1.00 85.94 98 GLN A C 1
ATOM 782 O O . GLN A 1 98 ? -16.556 9.844 8.775 1.00 85.94 98 GLN A O 1
ATOM 787 N N . ARG A 1 99 ? -17.790 8.006 9.173 1.00 86.31 99 ARG A N 1
ATOM 788 C CA . ARG A 1 99 ? -17.610 7.428 7.832 1.00 86.31 99 ARG A CA 1
ATOM 789 C C . ARG A 1 99 ? -18.141 8.345 6.727 1.00 86.31 99 ARG A C 1
ATOM 791 O O . ARG A 1 99 ? -17.471 8.558 5.719 1.00 86.31 99 ARG A O 1
ATOM 798 N N . LEU A 1 100 ? -19.328 8.928 6.915 1.00 87.12 100 LEU A N 1
ATOM 799 C CA . LEU A 1 100 ? -19.950 9.820 5.928 1.00 87.12 100 LEU A CA 1
ATOM 800 C C . LEU A 1 100 ? -19.188 11.148 5.760 1.00 87.12 100 LEU A C 1
ATOM 802 O O . LEU A 1 100 ? -19.256 11.766 4.701 1.00 87.12 100 LEU A O 1
ATOM 806 N N . THR A 1 101 ? -18.467 11.612 6.782 1.00 85.94 101 THR A N 1
ATOM 807 C CA . THR A 1 101 ? -17.827 12.939 6.761 1.00 85.94 101 THR A CA 1
ATOM 808 C C . THR A 1 101 ? -16.320 12.891 6.521 1.00 85.94 101 THR A C 1
ATOM 810 O O . THR A 1 101 ? -15.804 13.680 5.726 1.00 85.94 101 THR A O 1
ATOM 813 N N . GLN A 1 102 ? -15.611 11.978 7.183 1.00 87.38 102 GLN A N 1
ATOM 814 C CA . GLN A 1 102 ? -14.150 11.893 7.164 1.00 87.38 102 GLN A CA 1
ATOM 815 C C . GLN A 1 102 ? -13.657 10.851 6.162 1.00 87.38 102 GLN A C 1
ATOM 817 O O . GLN A 1 102 ? -12.821 11.175 5.314 1.00 87.38 102 GLN A O 1
ATOM 822 N N . ASP A 1 103 ? -14.211 9.638 6.195 1.00 88.06 103 ASP A N 1
ATOM 823 C CA . ASP A 1 103 ? -13.700 8.544 5.362 1.00 88.06 103 ASP A CA 1
ATOM 824 C C . ASP A 1 103 ? -13.956 8.786 3.877 1.00 88.06 103 ASP A C 1
ATOM 826 O O . ASP A 1 103 ? -13.092 8.486 3.057 1.00 88.06 103 ASP A O 1
ATOM 830 N N . ILE A 1 104 ? -15.087 9.404 3.511 1.00 88.38 104 ILE A N 1
ATOM 831 C CA . ILE A 1 104 ? -15.338 9.809 2.117 1.00 88.38 104 ILE A CA 1
ATOM 832 C C . ILE A 1 104 ? -14.256 10.770 1.631 1.00 88.38 104 ILE A C 1
ATOM 834 O O . ILE A 1 104 ? -13.769 10.617 0.513 1.00 88.38 104 ILE A O 1
ATOM 838 N N . ASN A 1 105 ? -13.865 11.747 2.454 1.00 88.06 105 ASN A N 1
ATOM 839 C CA . ASN A 1 105 ? -12.838 12.706 2.064 1.00 88.06 105 ASN A CA 1
ATOM 840 C C . ASN A 1 105 ? -11.493 12.007 1.833 1.00 88.06 105 ASN A C 1
ATOM 842 O O . ASN A 1 105 ? -10.893 12.158 0.772 1.00 88.06 105 ASN A O 1
ATOM 846 N N . LEU A 1 106 ? -11.070 11.176 2.790 1.00 86.44 106 LEU A N 1
ATOM 847 C CA . LEU A 1 106 ? -9.829 10.409 2.684 1.00 86.44 106 LEU A CA 1
ATOM 848 C C . LEU A 1 106 ? -9.847 9.464 1.475 1.00 86.44 106 LEU A C 1
ATOM 850 O O . LEU A 1 106 ? -8.866 9.380 0.739 1.00 86.44 106 LEU A O 1
ATOM 854 N N . ALA A 1 107 ? -10.970 8.790 1.226 1.00 82.31 107 ALA A N 1
ATOM 855 C CA . ALA A 1 107 ? -11.131 7.917 0.073 1.00 82.31 107 ALA A CA 1
ATOM 856 C C . ALA A 1 107 ? -11.027 8.693 -1.248 1.00 82.31 107 ALA A C 1
ATOM 858 O O . ALA A 1 107 ? -10.333 8.237 -2.153 1.00 82.31 107 ALA A O 1
ATOM 859 N N . CYS A 1 108 ? -11.658 9.866 -1.365 1.00 88.00 108 CYS A N 1
ATOM 860 C CA . CYS A 1 108 ? -11.581 10.697 -2.572 1.00 88.00 108 CYS A CA 1
ATOM 861 C C . CYS A 1 108 ? -10.150 11.166 -2.852 1.00 88.00 108 CYS A C 1
ATOM 863 O O . CYS A 1 108 ? -9.682 11.054 -3.989 1.00 88.00 108 CYS A O 1
ATOM 865 N N . ASP A 1 109 ? -9.437 11.620 -1.820 1.00 84.69 109 ASP A N 1
ATOM 866 C CA . ASP A 1 109 ? -8.044 12.052 -1.941 1.00 84.69 109 ASP A CA 1
ATOM 867 C C . ASP A 1 109 ? -7.141 10.890 -2.380 1.00 84.69 109 ASP A C 1
ATOM 869 O O . ASP A 1 109 ? -6.348 11.024 -3.317 1.00 84.69 109 ASP A O 1
ATOM 873 N N . LEU A 1 110 ? -7.285 9.715 -1.760 1.00 81.50 110 LEU A N 1
ATOM 874 C CA . LEU A 1 110 ? -6.508 8.525 -2.115 1.00 81.50 110 LEU A CA 1
ATOM 875 C C . LEU A 1 110 ? -6.820 8.038 -3.534 1.00 81.50 110 LEU A C 1
ATOM 877 O O . LEU A 1 110 ? -5.899 7.807 -4.320 1.00 81.50 110 LEU A O 1
ATOM 881 N N . LEU A 1 111 ? -8.102 7.919 -3.888 1.00 80.81 111 LEU A N 1
ATOM 882 C CA . LEU A 1 111 ? -8.536 7.474 -5.213 1.00 80.81 111 LEU A CA 1
ATOM 883 C C . LEU A 1 111 ? -8.018 8.404 -6.305 1.00 80.81 111 LEU A C 1
ATOM 885 O O . LEU A 1 111 ? -7.490 7.934 -7.309 1.00 80.81 111 LEU A O 1
ATOM 889 N N . THR A 1 112 ? -8.106 9.713 -6.094 1.00 83.31 112 THR A N 1
ATOM 890 C CA . THR A 1 112 ? -7.654 10.698 -7.077 1.00 83.31 112 THR A CA 1
ATOM 891 C C . THR A 1 112 ? -6.146 10.623 -7.302 1.00 83.31 112 THR A C 1
ATOM 893 O O . THR A 1 112 ? -5.683 10.607 -8.446 1.00 83.31 112 THR A O 1
ATOM 896 N N . ASN A 1 113 ? -5.370 10.491 -6.223 1.00 76.19 113 ASN A N 1
ATOM 897 C CA . ASN A 1 113 ? -3.926 10.278 -6.310 1.00 76.19 11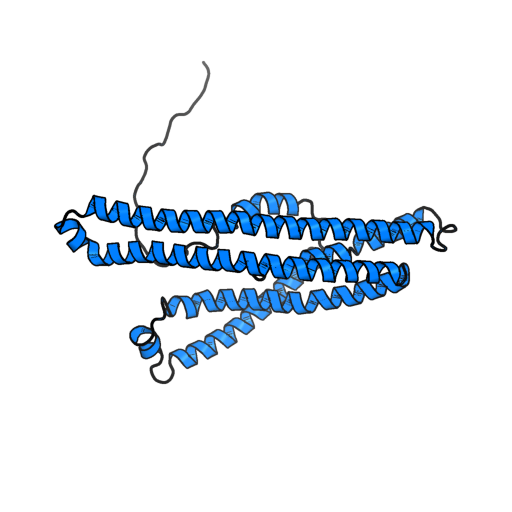3 ASN A CA 1
ATOM 898 C C . ASN A 1 113 ? -3.578 8.988 -7.070 1.00 76.19 113 ASN A C 1
ATOM 900 O O . ASN A 1 113 ? -2.666 8.982 -7.902 1.00 76.19 113 ASN A O 1
ATOM 904 N N . ILE A 1 114 ? -4.319 7.904 -6.825 1.00 74.38 114 ILE A N 1
ATOM 905 C CA . ILE A 1 114 ? -4.136 6.627 -7.522 1.00 74.38 114 ILE A CA 1
ATOM 906 C C . ILE A 1 114 ? -4.478 6.764 -9.011 1.00 74.38 114 ILE A C 1
ATOM 908 O O . ILE A 1 114 ? -3.682 6.340 -9.844 1.00 74.38 114 ILE A O 1
ATOM 912 N N . ILE A 1 115 ? -5.605 7.389 -9.363 1.00 77.06 115 ILE A N 1
ATOM 913 C CA . ILE A 1 115 ? -6.053 7.578 -10.754 1.00 77.06 115 ILE A CA 1
ATOM 914 C C . ILE A 1 115 ? -5.013 8.356 -11.567 1.00 77.06 115 ILE A C 1
ATOM 916 O O . ILE A 1 115 ? -4.635 7.939 -12.666 1.00 77.06 115 ILE A O 1
ATOM 920 N N . VAL A 1 116 ? -4.506 9.465 -11.021 1.00 75.75 116 VAL A N 1
ATOM 921 C CA . VAL A 1 116 ? -3.466 10.261 -11.686 1.00 75.75 116 VAL A CA 1
ATOM 922 C C . VAL A 1 116 ? -2.177 9.451 -11.829 1.00 75.75 116 VAL A C 1
ATOM 924 O O . VAL A 1 116 ? -1.584 9.431 -12.906 1.00 75.75 116 VAL A O 1
ATOM 927 N N . SER A 1 117 ? -1.775 8.718 -10.789 1.00 68.94 117 SER A N 1
ATOM 928 C CA . SER A 1 117 ? -0.587 7.857 -10.825 1.00 68.94 117 SER A CA 1
ATOM 929 C C . SER A 1 117 ? -0.705 6.742 -11.877 1.00 68.94 117 SER A C 1
ATOM 931 O O . SER A 1 117 ? 0.215 6.539 -12.670 1.00 68.94 117 SER A O 1
ATOM 933 N N . ILE A 1 118 ? -1.856 6.068 -11.953 1.00 71.69 118 ILE A N 1
ATOM 934 C CA . ILE A 1 118 ? -2.145 5.012 -12.937 1.00 71.69 118 ILE A CA 1
ATOM 935 C C . ILE A 1 118 ? -2.186 5.565 -14.363 1.00 71.69 118 ILE A C 1
ATOM 937 O O . ILE A 1 118 ? -1.865 4.835 -15.289 1.00 71.69 118 ILE A O 1
ATOM 941 N N . THR A 1 119 ? -2.539 6.833 -14.561 1.00 72.88 119 THR A N 1
ATOM 942 C CA . THR A 1 119 ? -2.621 7.435 -15.902 1.00 72.88 119 THR A CA 1
ATOM 943 C C . THR A 1 119 ? -1.260 7.953 -16.378 1.00 72.88 119 THR A C 1
ATOM 945 O O . THR A 1 119 ? -0.831 7.695 -17.506 1.00 72.88 119 THR A O 1
ATOM 948 N N . VAL A 1 120 ? -0.542 8.671 -15.510 1.00 71.81 120 VAL A N 1
ATOM 949 C CA . VAL A 1 120 ? 0.728 9.332 -15.853 1.00 71.81 120 VAL A CA 1
ATOM 950 C C . VAL A 1 120 ? 1.871 8.327 -15.968 1.00 71.81 120 VAL A C 1
ATOM 952 O O . VAL A 1 120 ? 2.638 8.381 -16.931 1.00 71.81 120 VAL A O 1
ATOM 955 N N . ASN A 1 121 ? 1.985 7.385 -15.026 1.00 68.12 121 ASN A N 1
ATOM 956 C CA . ASN A 1 121 ? 3.109 6.451 -14.994 1.00 68.12 121 ASN A CA 1
ATOM 957 C C . ASN A 1 121 ? 3.244 5.602 -16.271 1.00 68.12 121 ASN A C 1
ATOM 959 O O . ASN A 1 121 ? 4.320 5.657 -16.865 1.00 68.12 121 ASN A O 1
ATOM 963 N N . PRO A 1 122 ? 2.228 4.855 -16.754 1.00 71.31 122 PRO A N 1
ATOM 964 C CA . PRO A 1 122 ? 2.383 4.017 -17.947 1.00 71.31 122 PRO A CA 1
ATOM 965 C C . PRO A 1 122 ? 2.655 4.841 -19.206 1.00 71.31 122 PRO A C 1
ATOM 967 O O . PRO A 1 122 ? 3.460 4.425 -20.036 1.00 71.31 122 PRO A O 1
ATOM 970 N N . THR A 1 123 ? 2.060 6.032 -19.318 1.00 70.94 123 THR A N 1
ATOM 971 C CA . THR A 1 123 ? 2.318 6.958 -20.430 1.00 70.94 123 THR A CA 1
ATOM 972 C C . THR A 1 123 ? 3.799 7.340 -20.488 1.00 70.94 123 THR A C 1
ATOM 974 O O . THR A 1 123 ? 4.418 7.283 -21.551 1.00 70.94 123 THR A O 1
ATOM 977 N N . LEU A 1 124 ? 4.403 7.651 -19.335 1.00 66.75 124 LEU A N 1
ATOM 978 C CA . LEU A 1 124 ? 5.838 7.927 -19.241 1.00 66.75 124 LEU A CA 1
ATOM 979 C C . LEU A 1 124 ? 6.687 6.695 -19.566 1.00 66.75 124 LEU A C 1
ATOM 981 O O . LEU A 1 124 ? 7.688 6.829 -20.268 1.00 66.75 124 LEU A O 1
ATOM 985 N N . VAL A 1 125 ? 6.297 5.503 -19.095 1.00 69.81 125 VAL A N 1
ATOM 986 C CA . VAL A 1 125 ? 7.022 4.260 -19.414 1.00 69.81 125 VAL A CA 1
ATOM 987 C C . VAL A 1 125 ? 7.080 4.047 -20.924 1.00 69.81 125 VAL A C 1
ATOM 989 O O . VAL A 1 125 ? 8.164 3.846 -21.460 1.00 69.81 125 VAL A O 1
ATOM 992 N N . VAL A 1 126 ? 5.946 4.138 -21.623 1.00 75.44 126 VAL A N 1
ATOM 993 C CA . VAL A 1 126 ? 5.889 3.952 -23.082 1.00 75.44 126 VAL A CA 1
ATOM 994 C C . VAL A 1 126 ? 6.746 4.993 -23.805 1.00 75.44 126 VAL A C 1
ATOM 996 O O . VAL A 1 126 ? 7.567 4.633 -24.652 1.00 75.44 126 VAL A O 1
ATOM 999 N N . PHE A 1 127 ? 6.601 6.271 -23.442 1.00 71.44 127 PHE A N 1
ATOM 1000 C CA . PHE A 1 127 ? 7.345 7.366 -24.064 1.00 71.44 127 PHE A CA 1
ATOM 1001 C C . PHE A 1 127 ? 8.862 7.190 -23.924 1.00 71.44 127 PHE A C 1
ATOM 1003 O O . PHE A 1 127 ? 9.605 7.316 -24.901 1.00 71.44 127 PHE A O 1
ATOM 1010 N N . TYR A 1 128 ? 9.339 6.851 -22.726 1.00 65.94 128 TYR A N 1
ATOM 1011 C CA . TYR A 1 128 ? 10.770 6.687 -22.522 1.00 65.94 128 TYR A CA 1
ATOM 1012 C C . TYR A 1 128 ? 11.323 5.360 -23.044 1.00 65.94 128 TYR A C 1
ATOM 1014 O O . TYR A 1 128 ? 12.470 5.328 -23.489 1.00 65.94 128 TYR A O 1
ATOM 1022 N N . THR A 1 129 ? 10.534 4.285 -23.059 1.00 74.12 129 THR A N 1
ATOM 1023 C CA . THR A 1 129 ? 10.925 3.043 -23.737 1.00 74.12 129 THR A CA 1
ATOM 1024 C C . THR A 1 129 ? 11.156 3.295 -25.226 1.00 74.12 129 THR A C 1
ATOM 1026 O O . THR A 1 129 ? 12.174 2.851 -25.752 1.00 74.12 129 THR A O 1
ATOM 1029 N N . TYR A 1 130 ? 10.294 4.076 -25.887 1.00 76.31 130 TYR A N 1
ATOM 1030 C CA . TYR A 1 130 ? 10.490 4.471 -27.287 1.00 76.31 130 TYR A CA 1
ATOM 1031 C C . TYR A 1 130 ? 11.804 5.244 -27.498 1.00 76.31 130 TYR A C 1
ATOM 1033 O O . TYR A 1 130 ? 12.609 4.883 -28.359 1.00 76.31 130 TYR A O 1
ATOM 1041 N N . LEU A 1 131 ? 12.067 6.256 -26.664 1.00 69.19 131 LEU A N 1
ATOM 1042 C CA . LEU A 1 131 ? 13.327 7.014 -26.688 1.00 69.19 131 LEU A CA 1
ATOM 1043 C C . LEU A 1 131 ? 14.553 6.117 -26.474 1.00 69.19 131 LEU A C 1
ATOM 1045 O O . LEU A 1 131 ? 15.581 6.300 -27.125 1.00 69.19 131 LEU A O 1
ATOM 1049 N N . CYS A 1 132 ? 14.450 5.138 -25.575 1.00 69.19 132 CYS A N 1
ATOM 1050 C CA . CYS A 1 132 ? 15.529 4.201 -25.298 1.00 69.19 132 CYS A CA 1
ATOM 1051 C C . CYS A 1 132 ? 15.810 3.305 -26.500 1.00 69.19 132 CYS A C 1
ATOM 1053 O O . CYS A 1 132 ? 16.954 3.224 -26.928 1.00 69.19 132 CYS A O 1
ATOM 1055 N N . VAL A 1 133 ? 14.780 2.709 -27.105 1.00 76.88 133 VAL A N 1
ATOM 1056 C CA . VAL A 1 133 ? 14.943 1.875 -28.305 1.00 76.88 133 VAL A CA 1
ATOM 1057 C C . VAL A 1 133 ? 15.604 2.667 -29.436 1.00 76.88 133 VAL A C 1
ATOM 1059 O O . VAL A 1 133 ? 16.514 2.149 -30.080 1.00 76.88 133 VAL A O 1
ATOM 1062 N N . GLN A 1 134 ? 15.224 3.935 -29.631 1.00 73.69 134 GLN A N 1
ATOM 1063 C CA . GLN A 1 134 ? 15.811 4.789 -30.667 1.00 73.69 134 GLN A CA 1
ATOM 1064 C C . GLN A 1 134 ? 17.310 5.072 -30.442 1.00 73.69 134 GLN A C 1
ATOM 1066 O O . GLN A 1 134 ? 18.064 5.178 -31.406 1.00 73.69 134 GLN A O 1
ATOM 1071 N N . LYS A 1 135 ? 17.749 5.226 -29.186 1.00 66.62 135 LYS A N 1
ATOM 1072 C CA . LYS A 1 135 ? 19.126 5.633 -28.838 1.00 66.62 135 LYS A CA 1
ATOM 1073 C C . LYS A 1 135 ? 20.066 4.462 -28.544 1.00 66.62 135 LYS A C 1
ATOM 1075 O O . LYS A 1 135 ? 21.254 4.548 -28.829 1.00 66.62 135 LYS A O 1
ATOM 1080 N N . ALA A 1 136 ? 19.542 3.407 -27.930 1.00 65.69 136 ALA A N 1
ATOM 1081 C CA . ALA A 1 136 ? 20.286 2.311 -27.315 1.00 65.69 136 ALA A CA 1
ATOM 1082 C C . ALA A 1 136 ? 20.018 0.941 -27.960 1.00 65.69 136 ALA A C 1
ATOM 1084 O O . ALA A 1 136 ? 20.736 -0.020 -27.683 1.00 65.69 136 ALA A O 1
ATOM 1085 N N . GLY A 1 137 ? 18.974 0.829 -28.785 1.00 71.56 137 GLY A N 1
ATOM 1086 C CA . GLY A 1 137 ? 18.474 -0.450 -29.284 1.00 71.56 137 GLY A CA 1
ATOM 1087 C C . GLY A 1 137 ? 17.642 -1.224 -28.253 1.00 71.56 137 GLY A C 1
ATOM 1088 O O . GLY A 1 137 ? 17.344 -0.752 -27.156 1.00 71.56 137 GLY A O 1
ATOM 1089 N N . TRP A 1 138 ? 17.236 -2.442 -28.619 1.00 77.62 138 TRP A N 1
ATOM 1090 C CA . TRP A 1 138 ? 16.252 -3.236 -27.866 1.00 77.62 138 TRP A CA 1
ATOM 1091 C C . TRP A 1 138 ? 16.802 -3.928 -26.609 1.00 77.62 138 TRP A C 1
ATOM 1093 O O . TRP A 1 138 ? 16.036 -4.229 -25.695 1.00 77.62 138 TRP A O 1
ATOM 1103 N N . LEU A 1 139 ? 18.116 -4.158 -26.522 1.00 74.06 139 LEU A N 1
ATOM 1104 C CA . LEU A 1 139 ? 18.730 -4.924 -25.425 1.00 74.06 139 LEU A CA 1
ATOM 1105 C C . LEU A 1 139 ? 18.552 -4.261 -24.044 1.00 74.06 139 LEU A C 1
ATOM 1107 O O . LEU A 1 139 ? 18.333 -4.952 -23.046 1.00 74.06 139 LEU A O 1
ATOM 1111 N N . GLY A 1 140 ? 18.596 -2.926 -23.978 1.00 73.25 140 GLY A N 1
ATOM 1112 C CA . GLY A 1 140 ? 18.410 -2.176 -22.731 1.00 73.25 140 GLY A CA 1
ATOM 1113 C C . GLY A 1 140 ? 16.993 -2.330 -22.160 1.00 73.25 140 GLY A C 1
ATOM 1114 O O . GLY A 1 140 ? 16.836 -2.880 -21.070 1.00 73.25 140 GLY A O 1
ATOM 1115 N N . PRO A 1 141 ? 15.943 -1.918 -22.892 1.00 75.31 141 PRO A N 1
ATOM 1116 C CA . PRO A 1 141 ? 14.563 -2.045 -22.425 1.00 75.31 141 PRO A CA 1
ATOM 1117 C C . PRO A 1 141 ? 14.140 -3.486 -22.121 1.00 75.31 141 PRO A C 1
ATOM 1119 O O . PRO A 1 141 ? 13.481 -3.725 -21.113 1.00 75.31 141 PRO A O 1
ATOM 1122 N N . VAL A 1 142 ? 14.545 -4.460 -22.946 1.00 82.44 142 VAL A N 1
ATOM 1123 C CA . VAL A 1 142 ? 14.170 -5.872 -22.750 1.00 82.44 142 VAL A CA 1
ATOM 1124 C C . VAL A 1 142 ? 14.736 -6.426 -21.439 1.00 82.44 142 VAL A C 1
ATOM 1126 O O . VAL A 1 142 ? 13.993 -7.027 -20.663 1.00 82.44 142 VAL A O 1
ATOM 1129 N N . SER A 1 143 ? 16.016 -6.180 -21.142 1.00 78.69 143 SER A N 1
ATOM 1130 C CA . SER A 1 143 ? 16.619 -6.620 -19.873 1.00 78.69 143 SER A CA 1
ATOM 1131 C C . SER A 1 143 ? 15.974 -5.946 -18.654 1.00 78.69 143 SER A C 1
ATOM 1133 O O . SER A 1 143 ? 15.715 -6.607 -17.645 1.00 78.69 143 SER A O 1
ATOM 1135 N N . ALA A 1 144 ? 15.618 -4.662 -18.766 1.00 76.00 144 ALA A N 1
ATOM 1136 C CA . ALA A 1 144 ? 14.906 -3.934 -17.719 1.00 76.00 144 ALA A CA 1
ATOM 1137 C C . ALA A 1 144 ? 13.486 -4.475 -17.468 1.00 76.00 144 ALA A C 1
ATOM 1139 O O . ALA A 1 144 ? 13.059 -4.530 -16.313 1.00 76.00 144 ALA A O 1
ATOM 1140 N N . TYR A 1 145 ? 12.761 -4.899 -18.510 1.00 81.38 145 TYR A N 1
ATOM 1141 C CA . TYR A 1 145 ? 11.434 -5.504 -18.362 1.00 81.38 145 TYR A CA 1
ATOM 1142 C C . TYR A 1 145 ? 11.485 -6.895 -17.730 1.00 81.38 145 TYR A C 1
ATOM 1144 O O . TYR A 1 145 ? 10.658 -7.197 -16.871 1.00 81.38 145 TYR A O 1
ATOM 1152 N N . ILE A 1 146 ? 12.464 -7.724 -18.102 1.00 86.00 146 ILE A N 1
ATOM 1153 C CA . ILE A 1 146 ? 12.639 -9.058 -17.508 1.00 86.00 146 ILE A CA 1
ATOM 1154 C C . ILE A 1 146 ? 12.863 -8.935 -15.998 1.00 86.00 146 ILE A C 1
ATOM 1156 O O . ILE A 1 146 ? 12.165 -9.575 -15.210 1.00 86.00 146 ILE A O 1
ATOM 1160 N N . LEU A 1 147 ? 13.784 -8.061 -15.582 1.00 81.88 147 LEU A N 1
ATOM 1161 C CA . LEU A 1 147 ? 14.048 -7.828 -14.162 1.00 81.88 147 LEU A CA 1
ATOM 1162 C C . LEU A 1 147 ? 12.844 -7.214 -13.447 1.00 81.88 147 LEU A C 1
ATOM 1164 O O . LEU A 1 147 ? 12.530 -7.631 -12.334 1.00 81.88 147 LEU A O 1
ATOM 1168 N N . PHE A 1 148 ? 12.119 -6.302 -14.099 1.00 79.69 148 PHE A N 1
ATOM 1169 C CA . PHE A 1 148 ? 10.905 -5.717 -13.538 1.00 79.69 148 PHE A CA 1
ATOM 1170 C C . PHE A 1 148 ? 9.851 -6.785 -13.244 1.00 79.69 148 PHE A C 1
ATOM 1172 O O . PHE A 1 148 ? 9.279 -6.779 -12.161 1.00 79.69 148 PHE A O 1
ATOM 1179 N N . ILE A 1 149 ? 9.615 -7.725 -14.165 1.00 85.88 149 ILE A N 1
ATOM 1180 C CA . ILE A 1 149 ? 8.640 -8.808 -13.968 1.00 85.88 149 ILE A CA 1
ATOM 1181 C C . ILE A 1 149 ? 9.051 -9.692 -12.787 1.00 85.88 149 ILE A C 1
ATOM 1183 O O . ILE A 1 149 ? 8.222 -9.976 -11.921 1.00 85.88 149 ILE A O 1
ATOM 1187 N N . ILE A 1 150 ? 10.327 -10.080 -12.708 1.00 88.19 150 ILE A N 1
ATOM 1188 C CA . ILE A 1 150 ? 10.852 -10.900 -11.606 1.00 88.19 150 ILE A CA 1
ATOM 1189 C C . ILE A 1 150 ? 10.636 -10.187 -10.267 1.00 88.19 150 ILE A C 1
ATOM 1191 O O . ILE A 1 150 ? 10.031 -10.746 -9.348 1.00 88.19 150 ILE A O 1
ATOM 1195 N N . PHE A 1 151 ? 11.067 -8.929 -10.162 1.00 82.56 151 PHE A N 1
ATOM 1196 C CA . PHE A 1 151 ? 10.905 -8.153 -8.938 1.00 82.56 151 PHE A CA 1
ATOM 1197 C C . PHE A 1 151 ? 9.442 -7.862 -8.611 1.00 82.56 151 PHE A C 1
ATOM 1199 O O . PHE A 1 151 ? 9.076 -7.899 -7.438 1.00 82.56 151 PHE A O 1
ATOM 1206 N N . ALA A 1 152 ? 8.588 -7.615 -9.604 1.00 81.44 152 ALA A N 1
ATOM 1207 C CA . ALA A 1 152 ? 7.163 -7.377 -9.404 1.00 81.44 152 ALA A CA 1
ATOM 1208 C C . ALA A 1 152 ? 6.462 -8.604 -8.810 1.00 81.44 152 ALA A C 1
ATOM 1210 O O . ALA A 1 152 ? 5.663 -8.463 -7.883 1.00 81.44 152 ALA A O 1
ATOM 1211 N N . ILE A 1 153 ? 6.794 -9.806 -9.291 1.00 87.88 153 ILE A N 1
ATOM 1212 C CA . ILE A 1 153 ? 6.263 -11.061 -8.750 1.00 87.88 153 ILE A CA 1
ATOM 1213 C C . ILE A 1 153 ? 6.700 -11.230 -7.290 1.00 87.88 153 ILE A C 1
ATOM 1215 O O . ILE A 1 153 ? 5.850 -11.411 -6.417 1.00 87.88 153 ILE A O 1
ATOM 1219 N N . ILE A 1 154 ? 8.001 -11.100 -7.002 1.00 88.88 154 ILE A N 1
ATOM 1220 C CA . ILE A 1 154 ? 8.534 -11.238 -5.636 1.00 88.88 154 ILE A CA 1
ATOM 1221 C C . ILE A 1 154 ? 7.898 -10.194 -4.707 1.00 88.88 154 ILE A C 1
ATOM 1223 O O . ILE A 1 154 ? 7.396 -10.530 -3.634 1.00 88.88 154 ILE A O 1
ATOM 1227 N N . SER A 1 155 ? 7.839 -8.936 -5.146 1.00 83.25 155 SER A N 1
ATOM 1228 C CA . SER A 1 155 ? 7.284 -7.826 -4.365 1.00 83.25 155 SER A CA 1
ATOM 1229 C C . SER A 1 155 ? 5.801 -8.020 -4.082 1.00 83.25 155 SER A C 1
ATOM 1231 O O . SER A 1 155 ? 5.363 -7.768 -2.964 1.00 83.25 155 SER A O 1
ATOM 1233 N N . ARG A 1 156 ? 5.026 -8.536 -5.043 1.00 85.69 156 ARG A N 1
ATOM 1234 C CA . ARG A 1 156 ? 3.607 -8.859 -4.844 1.00 85.69 156 ARG A CA 1
ATOM 1235 C C . ARG A 1 156 ? 3.411 -9.922 -3.764 1.00 85.69 156 ARG A C 1
ATOM 1237 O O . ARG A 1 156 ? 2.531 -9.765 -2.916 1.00 85.69 156 ARG A O 1
ATOM 1244 N N . PHE A 1 157 ? 4.216 -10.984 -3.774 1.00 88.75 157 PHE A N 1
ATOM 1245 C CA . PHE A 1 157 ? 4.130 -12.032 -2.755 1.00 88.75 157 PHE A CA 1
ATOM 1246 C C . PHE A 1 157 ? 4.491 -11.506 -1.361 1.00 88.75 157 PHE A C 1
ATOM 1248 O O . PHE A 1 157 ? 3.739 -11.727 -0.409 1.00 88.75 157 PHE A O 1
ATOM 1255 N N . VAL A 1 158 ? 5.590 -10.757 -1.239 1.00 85.62 158 VAL A N 1
ATOM 1256 C CA . VAL A 1 158 ? 6.037 -10.203 0.050 1.00 85.62 158 VAL A CA 1
ATOM 1257 C C . VAL A 1 158 ? 5.061 -9.139 0.569 1.00 85.62 158 VAL A C 1
ATOM 1259 O O . VAL A 1 158 ? 4.726 -9.144 1.755 1.00 85.62 158 VAL A O 1
ATOM 1262 N N . ALA A 1 159 ? 4.524 -8.284 -0.306 1.00 80.81 159 ALA A N 1
ATOM 1263 C CA . ALA A 1 159 ? 3.506 -7.298 0.055 1.00 80.81 159 ALA A CA 1
ATOM 1264 C C . ALA A 1 159 ? 2.218 -7.966 0.562 1.00 80.81 159 ALA A C 1
ATOM 1266 O O . ALA A 1 159 ? 1.697 -7.577 1.605 1.00 80.81 159 ALA A O 1
ATOM 1267 N N . SER A 1 160 ? 1.741 -9.024 -0.108 1.00 86.12 160 SER A N 1
ATOM 1268 C CA . SER A 1 160 ? 0.571 -9.793 0.346 1.00 86.12 160 SER A CA 1
ATOM 1269 C C . SER A 1 160 ? 0.797 -10.472 1.703 1.00 86.12 160 SER A C 1
ATOM 1271 O O . SER A 1 160 ? -0.115 -10.575 2.524 1.00 86.12 160 SER A O 1
ATOM 1273 N N . TRP A 1 161 ? 2.019 -10.923 1.977 1.00 88.75 161 TRP A N 1
ATOM 1274 C CA . TRP A 1 161 ? 2.373 -11.498 3.272 1.00 88.75 161 TRP A CA 1
ATOM 1275 C C . TRP A 1 161 ? 2.451 -10.449 4.396 1.00 88.75 161 TRP A C 1
ATOM 1277 O O . TRP A 1 161 ? 2.038 -10.721 5.532 1.00 88.75 161 TRP A O 1
ATOM 1287 N N . SER A 1 162 ? 2.945 -9.248 4.084 1.00 87.19 162 SER A N 1
ATOM 1288 C CA . SER A 1 162 ? 2.995 -8.116 5.016 1.00 87.19 162 SER A CA 1
ATOM 1289 C C . SER A 1 162 ? 1.600 -7.562 5.320 1.00 87.19 162 SER A C 1
ATOM 1291 O O . SER A 1 162 ? 1.276 -7.318 6.483 1.00 87.19 162 SER A O 1
ATOM 1293 N N . SER A 1 163 ? 0.727 -7.458 4.311 1.00 85.75 163 SER A N 1
ATOM 1294 C CA . SER A 1 163 ? -0.629 -6.925 4.490 1.00 85.75 163 SER A CA 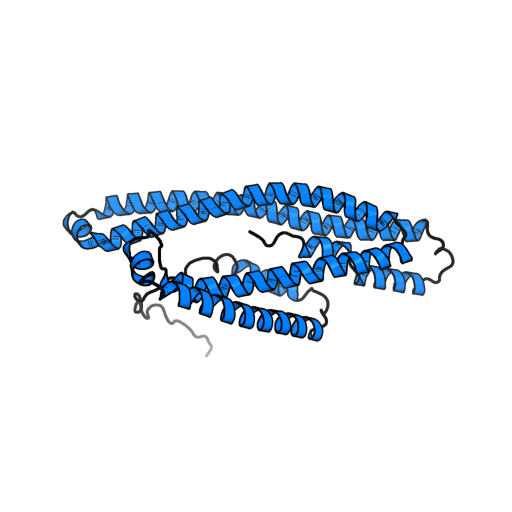1
ATOM 1295 C C . SER A 1 163 ? -1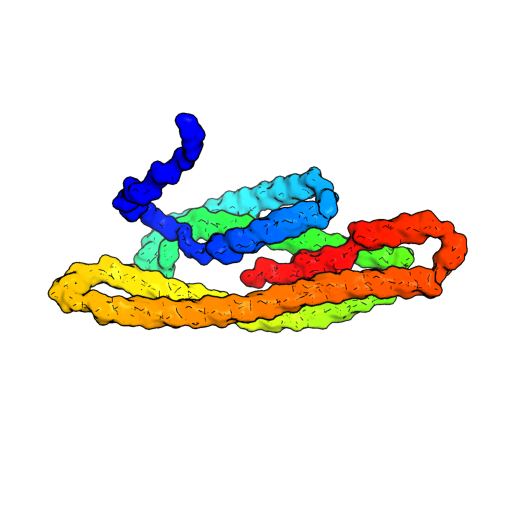.437 -7.734 5.505 1.00 85.75 163 SER A C 1
ATOM 1297 O O . SER A 1 163 ? -2.087 -7.151 6.368 1.00 85.75 163 SER A O 1
ATOM 1299 N N . ARG A 1 164 ? -1.296 -9.069 5.518 1.00 89.12 164 ARG A N 1
ATOM 1300 C CA . ARG A 1 164 ? -1.895 -9.937 6.554 1.00 89.12 164 ARG A CA 1
ATOM 1301 C C . ARG A 1 164 ? -1.486 -9.544 7.978 1.00 89.12 164 ARG A C 1
ATOM 1303 O O . ARG A 1 164 ? -2.313 -9.613 8.879 1.00 89.12 164 ARG A O 1
ATOM 1310 N N . ALA A 1 165 ? -0.235 -9.132 8.193 1.00 88.06 165 ALA A N 1
ATOM 1311 C CA . ALA A 1 165 ? 0.210 -8.658 9.506 1.00 88.06 165 ALA A CA 1
ATOM 1312 C C . ALA A 1 165 ? -0.318 -7.256 9.836 1.00 88.06 165 ALA A C 1
ATOM 1314 O O . ALA A 1 165 ? -0.601 -6.985 11.000 1.00 88.06 165 ALA A O 1
ATOM 1315 N N . SER A 1 166 ? -0.492 -6.390 8.831 1.00 87.19 166 SER A N 1
ATOM 1316 C CA . SER A 1 166 ? -1.147 -5.085 9.009 1.00 87.19 166 SER A CA 1
ATOM 1317 C C . SER A 1 166 ? -2.598 -5.252 9.474 1.00 87.19 166 SER A C 1
ATOM 1319 O O . SER A 1 166 ? -3.000 -4.653 10.470 1.00 87.19 166 SER A O 1
ATOM 1321 N N . PHE A 1 167 ? -3.354 -6.152 8.834 1.00 90.12 167 PHE A N 1
ATOM 1322 C CA . PHE A 1 167 ? -4.727 -6.467 9.241 1.00 90.12 167 PHE A CA 1
ATOM 1323 C C . PHE A 1 167 ? -4.800 -7.027 10.666 1.00 90.12 167 PHE A C 1
ATOM 1325 O O . PHE A 1 167 ? -5.631 -6.586 11.456 1.00 90.12 167 PHE A O 1
ATOM 1332 N N . GLU A 1 168 ? -3.914 -7.961 11.027 1.00 92.00 168 GLU A N 1
ATOM 1333 C CA . GLU A 1 168 ? -3.896 -8.523 12.382 1.00 92.00 168 GLU A CA 1
ATOM 1334 C C . GLU A 1 168 ? -3.551 -7.463 13.437 1.00 92.00 168 GLU A C 1
ATOM 1336 O O . GLU A 1 168 ? -4.178 -7.415 14.493 1.00 92.00 168 GLU A O 1
ATOM 1341 N N . ARG A 1 169 ? -2.609 -6.560 13.142 1.00 93.69 169 ARG A N 1
ATOM 1342 C CA . ARG A 1 169 ? -2.310 -5.416 14.010 1.00 93.69 169 ARG A CA 1
ATOM 1343 C C . ARG A 1 169 ? -3.555 -4.556 14.241 1.00 93.69 169 ARG A C 1
ATOM 1345 O O . ARG A 1 169 ? -3.878 -4.288 15.394 1.00 93.69 169 ARG A O 1
ATOM 1352 N N . GLN A 1 170 ? -4.241 -4.142 13.174 1.00 89.62 170 GLN A N 1
ATOM 1353 C CA . GLN A 1 170 ? -5.444 -3.305 13.276 1.00 89.62 170 GLN A CA 1
ATOM 1354 C C . GLN A 1 170 ? -6.549 -4.005 14.075 1.00 89.62 170 GLN A C 1
ATOM 1356 O O . GLN A 1 170 ? -7.192 -3.392 14.924 1.00 89.62 170 GLN A O 1
ATOM 1361 N N . LYS A 1 171 ? -6.720 -5.317 13.876 1.00 91.94 171 LYS A N 1
ATOM 1362 C CA . LYS A 1 171 ? -7.663 -6.132 14.646 1.00 91.94 171 LYS A CA 1
ATOM 1363 C C . LYS A 1 171 ? -7.333 -6.143 16.141 1.00 91.94 171 LYS A C 1
ATOM 1365 O O . LYS A 1 171 ? -8.223 -5.938 16.963 1.00 91.94 171 LYS A O 1
ATOM 1370 N N . GLN A 1 172 ? -6.073 -6.379 16.512 1.00 94.81 172 GLN A N 1
ATOM 1371 C CA . GLN A 1 172 ? -5.672 -6.388 17.924 1.00 94.81 172 GLN A CA 1
ATOM 1372 C C . GLN A 1 172 ? -5.758 -4.999 18.562 1.00 94.81 172 GLN A C 1
ATOM 1374 O O . GLN A 1 172 ? -6.077 -4.885 19.744 1.00 94.81 172 GLN A O 1
ATOM 1379 N N . GLU A 1 173 ? -5.530 -3.945 17.782 1.00 93.38 173 GLU A N 1
ATOM 1380 C CA . GLU A 1 173 ? -5.719 -2.569 18.230 1.00 93.38 173 GLU A CA 1
ATOM 1381 C C . GLU A 1 173 ? -7.198 -2.280 18.516 1.00 93.38 173 GLU A C 1
ATOM 1383 O O . GLU A 1 173 ? -7.527 -1.747 19.577 1.00 93.38 173 GLU A O 1
ATOM 1388 N N . GLY A 1 174 ? -8.095 -2.732 17.633 1.00 91.62 174 GLY A N 1
ATOM 1389 C CA . GLY A 1 174 ? -9.540 -2.704 17.855 1.00 91.62 174 GLY A CA 1
ATOM 1390 C C . GLY A 1 174 ? -9.958 -3.462 19.119 1.00 91.62 174 GLY A C 1
ATOM 1391 O O . GLY A 1 174 ? -10.681 -2.914 19.948 1.00 91.62 174 GLY A O 1
ATOM 1392 N N . ASN A 1 175 ? -9.436 -4.675 19.337 1.00 93.19 175 ASN A N 1
ATOM 1393 C CA . ASN A 1 175 ? -9.706 -5.456 20.553 1.00 93.19 175 ASN A CA 1
ATOM 1394 C C . ASN A 1 175 ? -9.257 -4.727 21.828 1.00 93.19 175 ASN A C 1
ATOM 1396 O O . ASN A 1 175 ? -9.968 -4.734 22.832 1.00 93.19 175 ASN A O 1
ATOM 1400 N N . PHE A 1 176 ? -8.084 -4.089 21.798 1.00 95.19 176 PHE A N 1
ATOM 1401 C CA . PHE A 1 176 ? -7.579 -3.313 22.928 1.00 95.19 176 PHE A CA 1
ATOM 1402 C C . PHE A 1 176 ? -8.483 -2.111 23.236 1.00 95.19 176 PHE A C 1
ATOM 1404 O O . PHE A 1 176 ? -8.885 -1.920 24.385 1.00 95.19 176 PHE A O 1
ATOM 1411 N N . ARG A 1 177 ? -8.893 -1.355 22.208 1.00 93.69 177 ARG A N 1
ATOM 1412 C CA . ARG A 1 177 ? -9.861 -0.254 22.359 1.00 93.69 177 ARG A CA 1
ATOM 1413 C C . ARG A 1 177 ? -11.206 -0.749 22.895 1.00 93.69 177 ARG A C 1
ATOM 1415 O O . ARG A 1 177 ? -11.779 -0.120 23.781 1.00 93.69 177 ARG A O 1
ATOM 1422 N N . PHE A 1 178 ? -11.684 -1.897 22.419 1.00 91.75 178 PHE A N 1
ATOM 1423 C CA . PHE A 1 178 ? -12.941 -2.494 22.867 1.00 91.75 178 PHE A CA 1
ATOM 1424 C C . PHE A 1 178 ? -12.937 -2.826 24.366 1.00 91.75 178 PHE A C 1
ATOM 1426 O O . PHE A 1 178 ? -13.903 -2.502 25.057 1.00 91.75 178 PHE A O 1
ATOM 1433 N N . VAL A 1 179 ? -11.846 -3.401 24.894 1.00 92.81 179 VAL A N 1
ATOM 1434 C CA . VAL A 1 179 ? -11.695 -3.672 26.340 1.00 92.81 179 VAL A CA 1
ATOM 1435 C C . VAL A 1 179 ? -11.846 -2.384 27.156 1.00 92.81 179 VAL A C 1
ATOM 1437 O O . VAL A 1 179 ? -12.604 -2.354 28.126 1.00 92.81 179 VAL A O 1
ATOM 1440 N N . HIS A 1 180 ? -11.198 -1.296 26.733 1.00 93.81 180 HIS A N 1
ATOM 1441 C CA . HIS A 1 180 ? -11.305 0.000 27.409 1.00 93.81 180 HIS A CA 1
ATOM 1442 C C . HIS A 1 180 ? -12.696 0.634 27.290 1.00 93.81 180 HIS A C 1
ATOM 1444 O O . HIS A 1 180 ? -13.197 1.207 28.259 1.00 93.81 180 HIS A O 1
ATOM 1450 N N . THR A 1 181 ? -13.355 0.499 26.140 1.00 92.75 181 THR A N 1
ATOM 1451 C CA . THR A 1 181 ? -14.732 0.972 25.961 1.00 92.75 181 THR A CA 1
ATOM 1452 C C . THR A 1 181 ? -15.703 0.216 26.865 1.00 92.75 181 THR A C 1
ATOM 1454 O O . THR A 1 181 ? -16.542 0.849 27.505 1.00 92.75 181 THR A O 1
ATOM 1457 N N . LYS A 1 182 ? -15.561 -1.110 26.996 1.00 91.62 182 LYS A N 1
ATOM 1458 C CA . LYS A 1 182 ? -16.374 -1.913 27.922 1.00 91.62 182 LYS A CA 1
ATOM 1459 C C . LYS A 1 182 ? -16.135 -1.531 29.378 1.00 91.62 182 LYS A C 1
ATOM 1461 O O . LYS A 1 182 ? -17.102 -1.361 30.113 1.00 91.62 182 LYS A O 1
ATOM 1466 N N . LEU A 1 183 ? -14.878 -1.319 29.770 1.00 92.75 183 LEU A N 1
ATOM 1467 C CA . LEU A 1 183 ? -14.544 -0.846 31.113 1.00 92.75 183 LEU A CA 1
ATOM 1468 C C . LEU A 1 183 ? -15.205 0.506 31.417 1.00 92.75 183 LEU A C 1
ATOM 1470 O O . LEU A 1 183 ? -15.806 0.666 32.473 1.00 92.75 183 LEU A O 1
ATOM 1474 N N . ARG A 1 184 ? -15.162 1.454 30.475 1.00 93.44 184 ARG A N 1
ATOM 1475 C CA . ARG A 1 184 ? -15.820 2.761 30.620 1.00 93.44 184 ARG A CA 1
ATOM 1476 C C . ARG A 1 184 ? -17.331 2.634 30.837 1.00 93.44 184 ARG A C 1
ATOM 1478 O O . ARG A 1 184 ? -17.885 3.375 31.640 1.00 93.44 184 ARG A O 1
ATOM 1485 N N . CYS A 1 185 ? -17.993 1.708 30.142 1.00 93.31 185 CYS A N 1
ATOM 1486 C CA . CYS A 1 185 ? -19.434 1.477 30.282 1.00 93.31 185 CYS A CA 1
ATOM 1487 C C . CYS A 1 185 ? -19.830 0.780 31.594 1.00 93.31 185 CYS A C 1
ATOM 1489 O O . CYS A 1 185 ? -20.983 0.882 31.998 1.00 93.31 185 CYS A O 1
ATOM 1491 N N . SER A 1 186 ? -18.909 0.070 32.250 1.00 92.19 186 SER A N 1
ATOM 1492 C CA . SER A 1 186 ? -19.184 -0.732 33.454 1.00 92.19 186 SER A CA 1
ATOM 1493 C C . SER A 1 186 ? -18.289 -0.349 34.636 1.00 92.19 186 SER A C 1
ATOM 1495 O O . SER A 1 186 ? -18.006 -1.176 35.503 1.00 92.19 186 SER A O 1
ATOM 1497 N N . VAL A 1 187 ? -17.840 0.909 34.676 1.00 94.94 187 VAL A N 1
ATOM 1498 C CA . VAL A 1 187 ? -16.890 1.401 35.683 1.00 94.94 187 VAL A CA 1
ATOM 1499 C C . VAL A 1 187 ? -17.471 1.375 37.097 1.00 94.94 187 VAL A C 1
ATOM 1501 O O . VAL A 1 187 ? -16.759 1.055 38.041 1.00 94.94 187 VAL A O 1
ATOM 1504 N N . GLU A 1 188 ? -18.769 1.645 37.245 1.00 94.88 188 GLU A N 1
ATOM 1505 C CA . GLU A 1 188 ? -19.447 1.672 38.545 1.00 94.88 188 GLU A CA 1
ATOM 1506 C C . GLU A 1 188 ? -19.492 0.279 39.183 1.00 94.88 188 GLU A C 1
ATOM 1508 O O . GLU A 1 188 ? -19.078 0.103 40.326 1.00 94.88 188 GLU A O 1
ATOM 1513 N N . SER A 1 189 ? -19.899 -0.738 38.416 1.00 93.44 189 SER A N 1
ATOM 1514 C CA . SER A 1 189 ? -19.908 -2.129 38.880 1.00 93.44 189 SER A CA 1
ATOM 1515 C C . SER A 1 189 ? -18.497 -2.643 39.178 1.00 93.44 189 SER A C 1
ATOM 1517 O O . SER A 1 189 ? -18.301 -3.381 40.139 1.00 93.44 189 SER A O 1
ATOM 1519 N N . ALA A 1 190 ? -17.509 -2.238 38.374 1.00 91.75 190 ALA A N 1
ATOM 1520 C CA . ALA A 1 190 ? -16.110 -2.579 38.602 1.00 91.75 190 ALA A CA 1
ATOM 1521 C C . ALA A 1 190 ? -15.549 -1.958 39.892 1.00 91.75 190 ALA A C 1
ATOM 1523 O O . ALA A 1 190 ? -14.834 -2.641 40.622 1.00 91.75 190 ALA A O 1
ATOM 1524 N N . ALA A 1 191 ? -15.882 -0.694 40.170 1.00 93.75 191 ALA A N 1
ATOM 1525 C CA . ALA A 1 191 ? -15.476 0.007 41.386 1.00 93.75 191 ALA A CA 1
ATOM 1526 C C . ALA A 1 191 ? -16.172 -0.557 42.632 1.00 93.75 191 ALA A C 1
ATOM 1528 O O . ALA A 1 191 ? -15.534 -0.721 43.666 1.00 93.75 191 ALA A O 1
ATOM 1529 N N . PHE A 1 192 ? -17.455 -0.914 42.524 1.00 96.25 192 PHE A N 1
ATOM 1530 C CA . PHE A 1 192 ? -18.209 -1.526 43.620 1.00 96.25 192 PHE A CA 1
ATOM 1531 C C . PHE A 1 192 ? -17.642 -2.891 44.046 1.00 96.25 192 PHE A C 1
ATOM 1533 O O . PHE A 1 192 ? -17.669 -3.230 45.225 1.00 96.25 192 PHE A O 1
ATOM 1540 N N . LEU A 1 193 ? -17.121 -3.669 43.092 1.00 95.50 193 LEU A N 1
ATOM 1541 C CA . LEU A 1 193 ? -16.544 -5.000 43.321 1.00 95.50 193 LEU A CA 1
ATOM 1542 C C . LEU A 1 193 ? -15.015 -4.993 43.529 1.00 95.50 193 LEU A C 1
ATOM 1544 O O . LEU A 1 193 ? -14.424 -6.066 43.617 1.00 95.50 193 LEU A O 1
ATOM 1548 N N . ASP A 1 194 ? -14.379 -3.816 43.555 1.00 93.75 194 ASP A N 1
ATOM 1549 C CA . ASP A 1 194 ? -12.922 -3.617 43.654 1.00 93.75 194 ASP A CA 1
ATOM 1550 C C . ASP A 1 194 ? -12.088 -4.515 42.711 1.00 93.75 194 ASP A C 1
ATOM 1552 O O . ASP A 1 194 ? -11.087 -5.134 43.072 1.00 93.75 194 ASP A O 1
ATOM 1556 N N . LEU A 1 195 ? -12.505 -4.601 41.441 1.00 93.69 195 LEU A N 1
ATOM 1557 C CA . LEU A 1 195 ? -11.895 -5.489 40.436 1.00 93.69 195 LEU A CA 1
ATOM 1558 C C . LEU A 1 195 ? -10.614 -4.925 39.795 1.00 93.69 195 LEU A C 1
ATOM 1560 O O . LEU A 1 195 ? -10.210 -5.366 38.714 1.00 93.69 195 LEU A O 1
ATOM 1564 N N . SER A 1 196 ? -9.972 -3.946 40.431 1.00 90.75 196 SER A N 1
ATOM 1565 C CA . SER A 1 196 ? -8.873 -3.152 39.868 1.00 90.75 196 SER A CA 1
ATOM 1566 C C . SER A 1 196 ? -7.709 -4.014 39.360 1.00 90.75 196 SER A C 1
ATOM 1568 O O . SER A 1 196 ? -7.246 -3.841 38.230 1.00 90.75 196 SER A O 1
ATOM 1570 N N . GLU A 1 197 ? -7.271 -4.995 40.152 1.00 94.12 197 GLU A N 1
ATOM 1571 C CA . GLU A 1 197 ? -6.158 -5.882 39.791 1.00 94.12 197 GLU A CA 1
ATOM 1572 C C . GLU A 1 197 ? -6.522 -6.823 38.631 1.00 94.12 197 GLU A C 1
ATOM 1574 O O . GLU A 1 197 ? -5.761 -6.970 37.671 1.00 94.12 197 GLU A O 1
ATOM 1579 N N . SER A 1 198 ? -7.733 -7.388 38.660 1.00 92.12 198 SER A N 1
ATOM 1580 C CA . SER A 1 198 ? -8.235 -8.272 37.600 1.00 92.12 198 SER A CA 1
ATOM 1581 C C . SER A 1 198 ? -8.383 -7.535 36.266 1.00 92.12 198 SER A C 1
ATOM 1583 O O . SER A 1 198 ? -7.981 -8.040 35.216 1.00 92.12 198 SER A O 1
ATOM 1585 N N . LEU A 1 199 ? -8.910 -6.308 36.290 1.00 94.00 199 LEU A N 1
ATOM 1586 C CA . LEU A 1 199 ? -9.048 -5.462 35.104 1.00 94.00 199 LEU A CA 1
ATOM 1587 C C . LEU A 1 199 ? -7.692 -5.032 34.543 1.00 94.00 199 LEU A C 1
ATOM 1589 O O . LEU A 1 199 ? -7.507 -5.028 33.322 1.00 94.00 199 LEU A O 1
ATOM 1593 N N . ASN A 1 200 ? -6.730 -4.731 35.417 1.00 94.62 200 ASN A N 1
ATOM 1594 C CA . ASN A 1 200 ? -5.364 -4.442 35.002 1.00 94.62 200 ASN A CA 1
ATOM 1595 C C . ASN A 1 200 ? -4.723 -5.655 34.305 1.00 94.62 200 ASN A C 1
ATOM 1597 O O . ASN A 1 200 ? -4.132 -5.510 33.233 1.00 94.62 200 ASN A O 1
ATOM 1601 N N . ALA A 1 201 ? -4.905 -6.865 34.844 1.00 95.44 201 ALA A N 1
ATOM 1602 C CA . ALA A 1 201 ? -4.417 -8.094 34.220 1.00 95.44 201 ALA A CA 1
ATOM 1603 C C . ALA A 1 201 ? -5.055 -8.344 32.837 1.00 95.44 201 ALA A C 1
ATOM 1605 O O . ALA A 1 201 ? -4.355 -8.677 31.877 1.00 95.44 201 ALA A O 1
ATOM 1606 N N . ILE A 1 202 ? -6.369 -8.127 32.692 1.00 94.88 202 ILE A N 1
ATOM 1607 C CA . ILE A 1 202 ? -7.082 -8.253 31.406 1.00 94.88 202 ILE A CA 1
ATOM 1608 C C . ILE A 1 202 ? -6.558 -7.238 30.380 1.00 94.88 202 ILE A C 1
ATOM 1610 O O . ILE A 1 202 ? -6.259 -7.611 29.239 1.00 94.88 202 ILE A O 1
ATOM 1614 N N . SER A 1 203 ? -6.418 -5.973 30.784 1.00 94.69 203 SER A N 1
ATOM 1615 C CA . SER A 1 203 ? -5.900 -4.901 29.928 1.00 94.69 203 SER A CA 1
ATOM 1616 C C . SER A 1 203 ? -4.463 -5.185 29.486 1.00 94.69 203 SER A C 1
ATOM 1618 O O . SER A 1 203 ? -4.164 -5.168 28.291 1.00 94.69 203 SER A O 1
ATOM 1620 N N . THR A 1 204 ? -3.599 -5.575 30.429 1.00 96.94 204 THR A N 1
ATOM 1621 C CA . THR A 1 204 ? -2.199 -5.945 30.173 1.00 96.94 204 THR A CA 1
ATOM 1622 C C . THR A 1 204 ? -2.100 -7.120 29.200 1.00 96.94 204 THR A C 1
ATOM 1624 O O . THR A 1 204 ? -1.320 -7.081 28.249 1.00 96.94 204 THR A O 1
ATOM 1627 N N . ASN A 1 205 ? -2.942 -8.146 29.355 1.00 96.56 205 ASN A N 1
ATOM 1628 C CA . ASN A 1 205 ? -2.994 -9.269 28.419 1.00 96.56 205 ASN A CA 1
ATOM 1629 C C . ASN A 1 205 ? -3.421 -8.839 27.010 1.00 96.56 205 ASN A C 1
ATOM 1631 O O . ASN A 1 205 ? -2.868 -9.324 26.020 1.00 96.56 205 ASN A O 1
ATOM 1635 N N . SER A 1 206 ? -4.385 -7.923 26.893 1.00 95.94 206 SER A N 1
ATOM 1636 C CA . SER A 1 206 ? -4.787 -7.381 25.593 1.00 95.94 206 SER A CA 1
ATOM 1637 C C . SER A 1 206 ? -3.695 -6.520 24.958 1.00 95.94 206 SER A C 1
ATOM 1639 O O . SER A 1 206 ? -3.446 -6.639 23.758 1.00 95.94 206 SER A O 1
ATOM 1641 N N . PHE A 1 207 ? -2.998 -5.720 25.762 1.00 97.44 207 PHE A N 1
ATOM 1642 C CA . PHE A 1 207 ? -1.849 -4.938 25.323 1.00 97.44 207 PHE A CA 1
ATOM 1643 C C . PHE A 1 207 ? -0.708 -5.832 24.824 1.00 97.44 207 PHE A C 1
ATOM 1645 O O . PHE A 1 207 ? -0.175 -5.594 23.745 1.00 97.44 207 PHE A O 1
ATOM 1652 N N . ASN A 1 208 ? -0.381 -6.914 25.535 1.00 97.75 208 ASN A N 1
ATOM 1653 C CA . ASN A 1 208 ? 0.670 -7.849 25.125 1.00 97.75 208 ASN A CA 1
ATOM 1654 C C . ASN A 1 208 ? 0.373 -8.505 23.764 1.00 97.75 208 ASN A C 1
ATOM 1656 O O . ASN A 1 208 ? 1.279 -8.659 22.940 1.00 97.75 208 ASN A O 1
ATOM 1660 N N . ARG A 1 209 ? -0.897 -8.838 23.482 1.00 96.81 209 ARG A N 1
ATOM 1661 C CA . ARG A 1 209 ? -1.320 -9.341 22.159 1.00 96.81 209 ARG A CA 1
ATOM 1662 C C . ARG A 1 209 ? -1.132 -8.297 21.059 1.00 96.81 209 ARG A C 1
ATOM 1664 O O . ARG A 1 209 ? -0.585 -8.621 20.004 1.00 96.81 209 ARG A O 1
ATOM 1671 N N . LEU A 1 210 ? -1.536 -7.051 21.313 1.00 97.56 210 LEU A N 1
ATOM 1672 C CA . LEU A 1 210 ? -1.312 -5.931 20.396 1.00 97.56 210 LEU A CA 1
ATOM 1673 C C . LEU A 1 210 ? 0.185 -5.708 20.151 1.00 97.56 210 LEU A C 1
ATOM 1675 O O . LEU A 1 210 ? 0.618 -5.625 19.004 1.00 97.56 210 LEU A O 1
ATOM 1679 N N . PHE A 1 211 ? 0.989 -5.675 21.211 1.00 97.31 211 PHE A N 1
ATOM 1680 C CA . PHE A 1 211 ? 2.427 -5.450 21.125 1.00 97.31 211 PHE A CA 1
ATOM 1681 C C . PHE A 1 211 ? 3.132 -6.539 20.306 1.00 97.31 211 PHE A C 1
ATOM 1683 O O . PHE A 1 211 ? 3.973 -6.238 19.457 1.00 97.31 211 PHE A O 1
ATOM 1690 N N . HIS A 1 212 ? 2.738 -7.804 20.486 1.00 97.12 212 HIS A N 1
ATOM 1691 C CA . HIS A 1 212 ? 3.219 -8.904 19.653 1.00 97.12 212 HIS A CA 1
ATOM 1692 C C . HIS A 1 212 ? 2.842 -8.712 18.173 1.00 97.12 212 HIS A C 1
ATOM 1694 O O . HIS A 1 212 ? 3.703 -8.840 17.300 1.00 97.12 212 HIS A O 1
ATOM 1700 N N . ALA A 1 213 ? 1.589 -8.353 17.872 1.00 95.00 213 ALA A N 1
ATOM 1701 C CA . ALA A 1 213 ? 1.143 -8.101 16.499 1.00 95.00 213 ALA A CA 1
ATOM 1702 C C . ALA A 1 213 ? 1.892 -6.924 15.844 1.00 95.00 213 ALA A C 1
ATOM 1704 O O . ALA A 1 213 ? 2.326 -7.029 14.695 1.00 95.00 213 ALA A O 1
ATOM 1705 N N . VAL A 1 214 ? 2.124 -5.836 16.588 1.00 95.25 214 VAL A N 1
ATOM 1706 C CA . VAL A 1 214 ? 2.928 -4.686 16.144 1.00 95.25 214 VAL A CA 1
ATOM 1707 C C . VAL A 1 214 ? 4.367 -5.104 15.850 1.00 95.25 214 VAL A C 1
ATOM 1709 O O . VAL A 1 214 ? 4.892 -4.761 14.791 1.00 95.25 214 VAL A O 1
ATOM 1712 N N . ARG A 1 215 ? 5.000 -5.891 16.729 1.00 96.25 215 ARG A N 1
ATOM 1713 C CA . ARG A 1 215 ? 6.364 -6.397 16.512 1.00 96.25 215 ARG A CA 1
ATOM 1714 C C . ARG A 1 215 ? 6.457 -7.243 15.241 1.00 96.25 215 ARG A C 1
ATOM 1716 O O . ARG A 1 215 ? 7.380 -7.056 14.450 1.00 96.25 215 ARG A O 1
ATOM 1723 N N . VAL A 1 216 ? 5.497 -8.144 15.019 1.00 94.56 216 VAL A N 1
ATOM 1724 C CA . VAL A 1 216 ? 5.434 -8.943 13.785 1.00 94.56 216 VAL A CA 1
ATOM 1725 C C . VAL A 1 216 ? 5.285 -8.033 12.567 1.00 94.56 216 VAL A C 1
ATOM 1727 O O . VAL A 1 216 ? 6.037 -8.191 11.609 1.00 94.56 216 VAL A O 1
ATOM 1730 N N . PHE A 1 217 ? 4.370 -7.062 12.603 1.00 93.00 217 PHE A N 1
ATOM 1731 C CA . PHE A 1 217 ? 4.179 -6.105 11.513 1.00 93.00 217 PHE A CA 1
ATOM 1732 C C . PHE A 1 217 ? 5.462 -5.328 11.187 1.00 93.00 217 PHE A C 1
ATOM 1734 O O . PHE A 1 217 ? 5.847 -5.281 10.023 1.00 93.00 217 PHE A O 1
ATOM 1741 N N . ILE A 1 218 ? 6.158 -4.783 12.192 1.00 91.88 218 ILE A N 1
ATOM 1742 C CA . ILE A 1 218 ? 7.412 -4.034 12.000 1.00 91.88 218 ILE A CA 1
ATOM 1743 C C . ILE A 1 218 ? 8.454 -4.899 11.284 1.00 91.88 218 ILE A C 1
ATOM 1745 O O . ILE A 1 218 ? 9.026 -4.468 10.283 1.00 91.88 218 ILE A O 1
ATOM 1749 N N . ASN A 1 219 ? 8.649 -6.139 11.738 1.00 93.00 219 ASN A N 1
ATOM 1750 C CA . ASN A 1 219 ? 9.623 -7.045 11.131 1.00 93.00 219 ASN A CA 1
ATOM 1751 C C . ASN A 1 219 ? 9.264 -7.393 9.679 1.00 93.00 219 ASN A C 1
ATOM 1753 O O . ASN A 1 219 ? 10.138 -7.398 8.816 1.00 93.00 219 ASN A O 1
ATOM 1757 N N . ARG A 1 220 ? 7.984 -7.652 9.375 1.00 88.94 220 ARG A N 1
ATOM 1758 C CA . ARG A 1 220 ? 7.551 -7.938 7.993 1.00 88.94 220 ARG A CA 1
ATOM 1759 C C . ARG A 1 220 ? 7.658 -6.715 7.090 1.00 88.94 220 ARG A C 1
ATOM 1761 O O . ARG A 1 220 ? 8.094 -6.831 5.947 1.00 88.94 220 ARG A O 1
ATOM 1768 N N . ASN A 1 221 ? 7.296 -5.545 7.606 1.00 86.31 221 ASN A N 1
ATOM 1769 C CA . ASN A 1 221 ? 7.363 -4.300 6.857 1.00 86.31 221 ASN A CA 1
ATOM 1770 C C . ASN A 1 221 ? 8.813 -3.909 6.535 1.00 86.31 221 ASN A C 1
ATOM 1772 O O . ASN A 1 221 ? 9.089 -3.427 5.440 1.00 86.31 221 ASN A O 1
ATOM 1776 N N . ALA A 1 222 ? 9.759 -4.198 7.435 1.00 85.94 222 ALA A N 1
ATOM 1777 C CA . ALA A 1 222 ? 11.184 -4.017 7.169 1.00 85.94 222 ALA A CA 1
ATOM 1778 C C . ALA A 1 222 ? 11.669 -4.856 5.970 1.00 85.94 222 ALA A C 1
ATOM 1780 O O . ALA A 1 222 ? 12.459 -4.369 5.164 1.00 85.94 222 ALA A O 1
ATOM 1781 N N . VAL A 1 223 ? 11.155 -6.083 5.799 1.00 88.81 223 VAL A N 1
ATOM 1782 C CA . VAL A 1 223 ? 11.472 -6.931 4.634 1.00 88.81 223 VAL A CA 1
ATOM 1783 C C . VAL A 1 223 ? 10.932 -6.321 3.341 1.00 88.81 223 VAL A C 1
ATOM 1785 O O . VAL A 1 223 ? 11.666 -6.251 2.356 1.00 88.81 223 VAL A O 1
ATOM 1788 N N . VAL A 1 224 ? 9.680 -5.842 3.339 1.00 85.00 224 VAL A N 1
ATOM 1789 C CA . VAL A 1 224 ? 9.100 -5.132 2.181 1.00 85.00 224 VAL A CA 1
ATOM 1790 C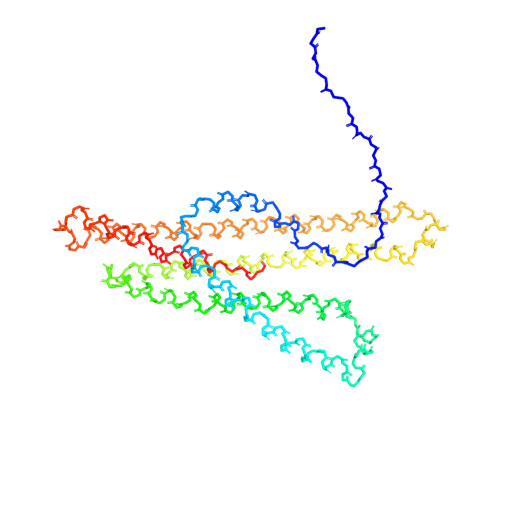 C . VAL A 1 224 ? 9.954 -3.917 1.827 1.00 85.00 224 VAL A C 1
ATOM 1792 O O . VAL A 1 224 ? 10.318 -3.740 0.669 1.00 85.00 224 VAL A O 1
ATOM 1795 N N . PHE A 1 225 ? 10.320 -3.113 2.827 1.00 82.56 225 PHE A N 1
ATOM 1796 C CA . PHE A 1 225 ? 11.153 -1.933 2.632 1.00 82.56 225 PHE A CA 1
ATOM 1797 C C . PHE A 1 225 ? 12.506 -2.293 2.011 1.00 82.56 225 PHE A C 1
ATOM 1799 O O . PHE A 1 225 ? 12.886 -1.718 0.993 1.00 82.56 225 PHE A O 1
ATOM 1806 N N . TYR A 1 226 ? 13.209 -3.281 2.569 1.00 85.00 226 TYR A N 1
ATOM 1807 C CA . TYR A 1 226 ? 14.500 -3.715 2.041 1.00 85.00 226 TYR A CA 1
ATOM 1808 C C . TYR A 1 226 ? 14.392 -4.219 0.596 1.00 85.00 226 TYR A C 1
ATOM 1810 O O . TYR A 1 226 ? 15.206 -3.844 -0.246 1.00 85.00 226 TYR A O 1
ATOM 1818 N N . LEU A 1 227 ? 13.356 -5.005 0.283 1.00 84.12 227 LEU A N 1
ATOM 1819 C CA . LEU A 1 227 ? 13.101 -5.501 -1.068 1.00 84.12 227 LEU A CA 1
ATOM 1820 C C . LEU A 1 227 ? 12.858 -4.358 -2.064 1.00 84.12 227 LEU A C 1
ATOM 1822 O O . LEU A 1 227 ? 13.432 -4.358 -3.152 1.00 84.12 227 LEU A O 1
ATOM 1826 N N . THR A 1 228 ? 12.048 -3.368 -1.688 1.00 77.00 228 THR A N 1
ATOM 1827 C CA . THR A 1 228 ? 11.780 -2.185 -2.516 1.00 77.00 228 THR A CA 1
ATOM 1828 C C . THR A 1 228 ? 13.051 -1.380 -2.773 1.00 77.00 228 THR A C 1
ATOM 1830 O O . THR A 1 228 ? 13.297 -0.953 -3.904 1.00 77.00 228 THR A O 1
ATOM 1833 N N . GLN A 1 229 ? 13.891 -1.202 -1.750 1.00 79.56 229 GLN A N 1
ATOM 1834 C CA . GLN A 1 229 ? 15.171 -0.516 -1.903 1.00 79.56 229 GLN A CA 1
ATOM 1835 C C . GLN A 1 229 ? 16.113 -1.300 -2.819 1.00 79.56 229 GLN A C 1
ATOM 1837 O O . GLN A 1 229 ? 16.693 -0.720 -3.737 1.00 79.56 229 GLN A O 1
ATOM 1842 N N . LEU A 1 230 ? 16.221 -2.617 -2.629 1.00 81.00 230 LEU A N 1
ATOM 1843 C CA . LEU A 1 230 ? 17.039 -3.489 -3.468 1.00 81.00 230 LEU A CA 1
ATOM 1844 C C . LEU A 1 230 ? 16.591 -3.427 -4.932 1.00 81.00 230 LEU A C 1
ATOM 1846 O O . LEU A 1 230 ? 17.425 -3.234 -5.812 1.00 81.00 230 LEU A O 1
ATOM 1850 N N . ASN A 1 231 ? 15.284 -3.479 -5.189 1.00 78.31 231 ASN A N 1
ATOM 1851 C CA . ASN A 1 231 ? 14.710 -3.308 -6.521 1.00 78.31 231 ASN A CA 1
ATOM 1852 C C . ASN A 1 231 ? 15.144 -1.975 -7.166 1.00 78.31 231 ASN A C 1
ATOM 1854 O O . ASN A 1 231 ? 15.604 -1.950 -8.308 1.00 78.31 231 ASN A O 1
ATOM 1858 N N . ALA A 1 232 ? 15.072 -0.863 -6.425 1.00 71.94 232 ALA A N 1
ATOM 1859 C CA . ALA A 1 232 ? 15.492 0.448 -6.921 1.00 71.94 232 ALA A CA 1
ATOM 1860 C C . ALA A 1 232 ? 17.000 0.518 -7.237 1.00 71.94 232 ALA A C 1
ATOM 1862 O O . ALA A 1 232 ? 17.386 1.090 -8.262 1.00 71.94 232 ALA A O 1
ATOM 1863 N N . TYR A 1 233 ? 17.855 -0.075 -6.396 1.00 78.06 233 TYR A N 1
ATOM 1864 C CA . TYR A 1 233 ? 19.301 -0.122 -6.634 1.00 78.06 233 TYR A CA 1
ATOM 1865 C C . TYR A 1 233 ? 19.667 -1.036 -7.806 1.00 78.06 233 TYR A C 1
ATOM 1867 O O . TYR A 1 233 ?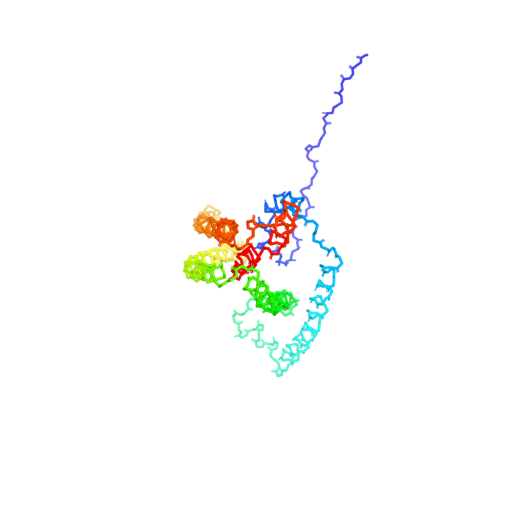 20.437 -0.620 -8.672 1.00 78.06 233 TYR A O 1
ATOM 1875 N N . CYS A 1 234 ? 19.081 -2.234 -7.888 1.00 77.69 234 CYS A N 1
ATOM 1876 C CA . CYS A 1 234 ? 19.264 -3.150 -9.015 1.00 77.69 234 CYS A CA 1
ATOM 1877 C C . CYS A 1 234 ? 18.859 -2.490 -10.335 1.00 77.69 234 CYS A C 1
ATOM 1879 O O . CYS A 1 234 ? 19.604 -2.562 -11.310 1.00 77.69 234 CYS A O 1
ATOM 1881 N N . GLY A 1 235 ? 17.737 -1.766 -10.348 1.00 73.12 235 GLY A N 1
ATOM 1882 C CA . GLY A 1 235 ? 17.326 -0.980 -11.504 1.00 73.12 235 GLY A CA 1
ATOM 1883 C C . GLY A 1 235 ? 18.369 0.069 -11.924 1.00 73.12 235 GLY A C 1
ATOM 1884 O O . GLY A 1 235 ? 18.696 0.205 -13.105 1.00 73.12 235 GLY A O 1
ATOM 1885 N N . GLY A 1 236 ? 18.963 0.775 -10.960 1.00 70.94 236 GLY A N 1
ATOM 1886 C CA . GLY A 1 236 ? 20.063 1.705 -11.225 1.00 70.94 236 GLY A CA 1
ATOM 1887 C C . GLY A 1 236 ? 21.293 1.026 -11.841 1.00 70.94 236 GLY A C 1
ATOM 1888 O O . GLY A 1 236 ? 21.850 1.534 -12.812 1.00 70.94 236 GLY A O 1
ATOM 1889 N N . VAL A 1 237 ? 21.695 -0.140 -11.326 1.00 78.38 237 VAL A N 1
ATOM 1890 C CA . VAL A 1 237 ? 22.838 -0.907 -11.854 1.00 78.38 237 VAL A CA 1
ATOM 1891 C C . VAL A 1 237 ? 22.589 -1.338 -13.300 1.00 78.38 237 VAL A C 1
ATOM 1893 O O . VAL A 1 237 ? 23.450 -1.136 -14.153 1.00 78.38 237 VAL A O 1
ATOM 1896 N N . VAL A 1 238 ? 21.397 -1.858 -13.605 1.00 75.75 238 VAL A N 1
ATOM 1897 C CA . VAL A 1 238 ? 21.011 -2.278 -14.965 1.00 75.75 238 VAL A CA 1
ATOM 1898 C C . VAL A 1 238 ? 21.099 -1.116 -15.948 1.00 75.75 238 VAL A C 1
ATOM 1900 O O . VAL A 1 238 ? 21.584 -1.295 -17.063 1.00 75.75 238 VAL A O 1
ATOM 1903 N N . ASN A 1 239 ? 20.702 0.088 -15.526 1.00 73.19 239 ASN A N 1
ATOM 1904 C CA . ASN A 1 239 ? 20.826 1.290 -16.345 1.00 73.19 239 ASN A CA 1
ATOM 1905 C C . ASN A 1 239 ? 22.286 1.579 -16.734 1.00 73.19 239 ASN A C 1
ATOM 1907 O O . ASN A 1 239 ? 22.581 1.828 -17.902 1.00 73.19 239 ASN A O 1
ATOM 1911 N N . TYR A 1 240 ? 23.209 1.519 -15.771 1.00 75.06 240 TYR A N 1
ATOM 1912 C CA . TYR A 1 240 ? 24.630 1.763 -16.031 1.00 75.06 240 TYR A CA 1
ATOM 1913 C C . TYR A 1 240 ? 25.282 0.651 -16.855 1.00 75.06 240 TYR A C 1
ATOM 1915 O O . TYR A 1 240 ? 26.107 0.942 -17.718 1.00 75.06 240 TYR A O 1
ATOM 1923 N N . VAL A 1 241 ? 24.888 -0.607 -16.643 1.00 76.81 241 VAL A N 1
ATOM 1924 C CA . VAL A 1 241 ? 25.364 -1.737 -17.456 1.00 76.81 241 VAL A CA 1
ATOM 1925 C C . VAL A 1 241 ? 24.887 -1.599 -18.902 1.00 76.81 241 VAL A C 1
ATOM 1927 O O . VAL A 1 241 ? 25.691 -1.751 -19.820 1.00 76.81 241 VAL A O 1
ATOM 1930 N N . ALA A 1 242 ? 23.618 -1.240 -19.123 1.00 72.69 242 ALA A N 1
ATOM 1931 C CA . ALA A 1 242 ? 23.087 -0.989 -20.461 1.00 72.69 242 ALA A CA 1
ATOM 1932 C C . ALA A 1 242 ? 23.849 0.147 -21.164 1.00 72.69 242 ALA A C 1
ATOM 1934 O O . ALA A 1 242 ? 24.266 -0.014 -22.310 1.00 72.69 242 ALA A O 1
ATOM 1935 N N . LEU A 1 243 ? 24.109 1.255 -20.458 1.00 70.56 243 LEU A N 1
ATOM 1936 C CA . LEU A 1 243 ? 24.954 2.349 -20.948 1.00 70.56 243 LEU A CA 1
ATOM 1937 C C . LEU A 1 243 ? 26.371 1.887 -21.307 1.00 70.56 243 LEU A C 1
ATOM 1939 O O . LEU A 1 243 ? 26.882 2.262 -22.361 1.00 70.56 243 LEU A O 1
ATOM 1943 N N . GLY A 1 244 ? 26.985 1.051 -20.469 1.00 72.81 244 GLY A N 1
ATOM 1944 C CA . GLY A 1 244 ? 28.303 0.476 -20.733 1.00 72.81 244 GLY A CA 1
ATOM 1945 C C . GLY A 1 244 ? 28.328 -0.347 -22.022 1.00 72.81 244 GLY A C 1
ATOM 1946 O O . GLY A 1 244 ? 29.193 -0.137 -22.867 1.00 72.81 244 GLY A O 1
ATOM 1947 N N . ILE A 1 245 ? 27.348 -1.232 -22.225 1.00 72.25 245 ILE A N 1
ATOM 1948 C CA . ILE A 1 245 ? 27.259 -2.068 -23.434 1.00 72.25 245 ILE A CA 1
ATOM 1949 C C . ILE A 1 245 ? 27.137 -1.201 -24.694 1.00 72.25 245 ILE A C 1
ATOM 1951 O O . ILE A 1 245 ? 27.833 -1.452 -25.677 1.00 72.25 245 ILE A O 1
ATOM 1955 N N . ILE A 1 246 ? 26.296 -0.163 -24.664 1.00 70.25 246 ILE A N 1
ATOM 1956 C CA . ILE A 1 246 ? 26.122 0.767 -25.793 1.00 70.25 246 ILE A CA 1
ATOM 1957 C C . ILE A 1 246 ? 27.421 1.526 -26.077 1.00 70.25 246 ILE A C 1
ATOM 1959 O O . ILE A 1 246 ? 27.786 1.702 -27.236 1.00 70.25 246 ILE A O 1
ATOM 1963 N N . LEU A 1 247 ? 28.140 1.948 -25.036 1.00 72.44 247 LEU A N 1
ATOM 1964 C CA . LEU A 1 247 ? 29.401 2.670 -25.179 1.00 72.44 247 LEU A CA 1
ATOM 1965 C C . LEU A 1 247 ? 30.501 1.800 -25.812 1.00 72.44 247 LEU A C 1
ATOM 1967 O O . LEU A 1 247 ? 31.243 2.280 -26.665 1.00 72.44 247 LEU A O 1
ATOM 1971 N N . PHE A 1 248 ? 30.603 0.526 -25.417 1.00 72.19 248 PHE A N 1
ATOM 1972 C CA . PHE A 1 248 ? 31.664 -0.371 -25.892 1.00 72.19 248 PHE A CA 1
ATOM 1973 C C . PHE A 1 248 ? 31.374 -1.022 -27.256 1.00 72.19 248 PHE A C 1
ATOM 1975 O O . PHE A 1 248 ? 32.319 -1.220 -28.030 1.00 72.19 248 PHE A O 1
ATOM 1982 N N . ASN A 1 249 ? 30.102 -1.327 -27.554 1.00 66.19 249 ASN A N 1
ATOM 1983 C CA . ASN A 1 249 ? 29.671 -2.028 -28.776 1.00 66.19 249 ASN A CA 1
ATOM 1984 C C . ASN A 1 249 ? 28.972 -1.133 -29.816 1.00 66.19 249 ASN A C 1
ATOM 1986 O O . ASN A 1 249 ? 28.749 -1.575 -30.941 1.00 66.19 249 ASN A O 1
ATOM 1990 N N . GLY A 1 250 ? 28.585 0.095 -29.466 1.00 62.62 250 GLY A N 1
ATOM 1991 C CA . GLY A 1 250 ? 27.914 1.008 -30.389 1.00 62.62 250 GLY A CA 1
ATOM 1992 C C . GLY A 1 250 ? 28.873 1.665 -31.395 1.00 62.62 250 GLY A C 1
ATOM 1993 O O . GLY A 1 250 ? 30.074 1.774 -31.132 1.00 62.62 250 GLY A O 1
ATOM 1994 N N . PRO A 1 251 ? 28.360 2.210 -32.517 1.00 55.47 251 PRO A N 1
ATOM 1995 C CA . PRO A 1 251 ? 29.135 2.964 -33.515 1.00 55.47 251 PRO A CA 1
ATOM 1996 C C . PRO A 1 251 ? 29.629 4.338 -33.000 1.00 55.47 251 PRO A C 1
ATOM 1998 O O . PRO A 1 251 ? 29.923 5.238 -33.775 1.00 55.47 251 PRO A O 1
ATOM 2001 N N . ILE A 1 252 ? 29.712 4.514 -31.677 1.00 55.03 252 ILE A N 1
ATOM 2002 C CA . ILE A 1 252 ? 30.007 5.768 -30.969 1.00 55.03 252 ILE A CA 1
ATOM 2003 C C . ILE A 1 252 ? 31.525 5.969 -30.802 1.00 55.03 252 ILE A C 1
ATOM 2005 O O . ILE A 1 252 ? 31.970 7.039 -30.399 1.00 55.03 252 ILE A O 1
ATOM 2009 N N . ARG A 1 253 ? 32.354 4.983 -31.182 1.00 51.94 253 ARG A N 1
ATOM 2010 C CA . ARG A 1 253 ? 33.829 5.075 -31.145 1.00 51.94 253 ARG A CA 1
ATOM 2011 C C . ARG A 1 253 ? 34.404 6.261 -31.935 1.00 51.94 253 ARG A C 1
ATOM 2013 O O . ARG A 1 253 ? 35.557 6.613 -31.717 1.00 51.94 253 ARG A O 1
ATOM 2020 N N . THR A 1 254 ? 33.625 6.861 -32.834 1.00 54.41 254 THR A N 1
ATOM 2021 C CA . THR A 1 254 ? 34.020 8.016 -33.654 1.00 54.41 254 THR A CA 1
ATOM 2022 C C . THR A 1 254 ? 33.473 9.355 -33.151 1.00 54.41 254 THR A C 1
ATOM 2024 O O . THR A 1 254 ? 33.769 10.379 -33.760 1.00 54.41 254 THR A O 1
ATOM 2027 N N . MET A 1 255 ? 32.662 9.375 -32.085 1.00 58.91 255 MET A N 1
ATOM 2028 C CA . MET A 1 255 ? 32.071 10.607 -31.547 1.00 58.91 255 MET A CA 1
ATOM 2029 C C . MET A 1 255 ? 33.001 11.278 -30.533 1.00 58.91 255 MET A C 1
ATOM 2031 O O . MET A 1 255 ? 33.769 10.623 -29.826 1.00 58.91 255 MET A O 1
ATOM 2035 N N . SER A 1 256 ? 32.931 12.603 -30.459 1.00 65.94 256 SER A N 1
ATOM 2036 C CA . SER A 1 256 ? 33.751 13.400 -29.547 1.00 65.94 256 SER A CA 1
ATOM 2037 C C . SER A 1 256 ? 33.358 13.161 -28.078 1.00 65.94 256 SER A C 1
ATOM 2039 O O . SER A 1 256 ? 32.205 12.867 -27.754 1.00 65.94 256 SER A O 1
ATOM 2041 N N . ALA A 1 257 ? 34.309 13.308 -27.147 1.00 67.00 257 ALA A N 1
ATOM 2042 C CA . ALA A 1 257 ? 34.076 13.070 -25.714 1.00 67.00 257 ALA A CA 1
ATOM 2043 C C . ALA A 1 257 ? 32.940 13.937 -25.116 1.00 67.00 257 ALA A C 1
ATOM 2045 O O . ALA A 1 257 ? 32.294 13.547 -24.138 1.00 67.00 257 ALA A O 1
ATOM 2046 N N . SER A 1 258 ? 32.653 15.095 -25.720 1.00 63.16 258 SER A N 1
ATOM 2047 C CA . SER A 1 258 ? 31.539 15.973 -25.348 1.00 63.16 258 SER A CA 1
ATOM 2048 C C . SER A 1 258 ? 30.171 15.380 -25.711 1.00 63.16 258 SER A C 1
ATOM 2050 O O . SER A 1 258 ? 29.253 15.440 -24.894 1.00 63.16 258 SER A O 1
ATOM 2052 N N . GLU A 1 259 ? 30.021 14.746 -26.875 1.00 64.69 259 GLU A N 1
ATOM 2053 C CA . GLU A 1 259 ? 28.759 14.129 -27.319 1.00 64.69 259 GLU A CA 1
ATOM 2054 C C . GLU A 1 259 ? 28.389 12.909 -26.469 1.00 64.69 259 GLU A C 1
ATOM 2056 O O . GLU A 1 259 ? 27.227 12.732 -26.097 1.00 64.69 259 GLU A O 1
ATOM 2061 N N . ILE A 1 260 ? 29.389 12.121 -26.069 1.00 64.75 260 ILE A N 1
ATOM 2062 C CA . ILE A 1 260 ? 29.222 10.998 -25.136 1.00 64.75 260 ILE A CA 1
ATOM 2063 C C . ILE A 1 260 ? 28.754 11.510 -23.767 1.00 64.75 260 ILE A C 1
ATOM 2065 O O . ILE A 1 260 ? 27.834 10.952 -23.168 1.00 64.75 260 ILE A O 1
ATOM 2069 N N . THR A 1 261 ? 29.328 12.618 -23.294 1.00 63.09 261 THR A N 1
ATOM 2070 C CA . THR A 1 261 ? 28.946 13.243 -22.019 1.00 63.09 261 THR A CA 1
ATOM 2071 C C . THR A 1 261 ? 27.509 13.778 -22.058 1.00 63.09 261 THR A C 1
ATOM 2073 O O . THR A 1 261 ? 26.757 13.606 -21.094 1.00 63.09 261 THR A O 1
ATOM 2076 N N . VAL A 1 262 ? 27.081 14.362 -23.182 1.00 65.50 262 VAL A N 1
ATOM 2077 C CA . VAL A 1 262 ? 25.693 14.808 -23.388 1.00 65.50 262 VAL A CA 1
ATOM 2078 C C . VAL A 1 262 ? 24.731 13.619 -23.438 1.00 65.50 262 VAL A C 1
ATOM 2080 O O . VAL A 1 262 ? 23.680 13.674 -22.799 1.00 65.50 262 VAL A O 1
ATOM 2083 N N . LEU A 1 263 ? 25.090 12.527 -24.117 1.00 63.09 263 LEU A N 1
ATOM 2084 C CA . LEU A 1 263 ? 24.269 11.315 -24.192 1.00 63.09 263 LEU A CA 1
ATOM 2085 C C . LEU A 1 263 ? 24.096 10.667 -22.810 1.00 63.09 263 LEU A C 1
ATOM 2087 O O . LEU A 1 263 ? 22.973 10.368 -22.402 1.00 63.09 263 LEU A O 1
ATOM 2091 N N . ILE A 1 264 ? 25.186 10.519 -22.051 1.00 62.97 264 ILE A N 1
ATOM 2092 C CA . ILE A 1 264 ? 25.154 10.001 -20.676 1.00 62.97 264 ILE A CA 1
ATOM 2093 C C . ILE A 1 264 ? 24.314 10.920 -19.786 1.00 62.97 264 ILE A C 1
ATOM 2095 O O . ILE A 1 264 ? 23.490 10.434 -19.017 1.00 62.97 264 ILE A O 1
ATOM 2099 N N . SER A 1 265 ? 24.460 12.243 -19.914 1.00 59.38 265 SER A N 1
ATOM 2100 C CA . SER A 1 265 ? 23.650 13.216 -19.173 1.00 59.38 265 SER A CA 1
ATOM 2101 C C . SER A 1 265 ? 22.160 13.115 -19.518 1.00 59.38 265 SER A C 1
ATOM 2103 O O . SER A 1 265 ? 21.323 13.155 -18.620 1.00 59.38 265 SER A O 1
ATOM 2105 N N . GLN A 1 266 ? 21.801 12.927 -20.790 1.00 58.25 266 GLN A N 1
ATOM 2106 C CA . GLN A 1 266 ? 20.411 12.773 -21.229 1.00 58.25 266 GLN A CA 1
ATOM 2107 C C . GLN A 1 266 ? 19.799 11.448 -20.754 1.00 58.25 266 GLN A C 1
ATOM 2109 O O . GLN A 1 266 ? 18.687 11.446 -20.230 1.00 58.25 266 GLN A O 1
ATOM 2114 N N . VAL A 1 267 ? 20.526 10.332 -20.839 1.00 55.62 267 VAL A N 1
ATOM 2115 C CA . VAL A 1 267 ? 20.037 9.029 -20.355 1.00 55.62 267 VAL A CA 1
ATOM 2116 C C . VAL A 1 267 ? 19.959 8.996 -18.822 1.00 55.62 267 VAL A C 1
ATOM 2118 O O . VAL A 1 267 ? 18.956 8.546 -18.265 1.00 55.62 267 VAL A O 1
ATOM 2121 N N . ASN A 1 268 ? 20.944 9.569 -18.120 1.00 51.94 268 ASN A N 1
ATOM 2122 C CA . ASN A 1 268 ? 20.905 9.722 -16.661 1.00 51.94 268 ASN A CA 1
ATOM 2123 C C . ASN A 1 268 ? 19.852 10.726 -16.185 1.00 51.94 268 ASN A C 1
ATOM 2125 O O . ASN A 1 268 ? 19.413 10.613 -15.043 1.00 51.94 268 ASN A O 1
ATOM 2129 N N . ARG A 1 269 ? 19.431 11.682 -17.022 1.00 46.44 269 ARG A N 1
ATOM 2130 C CA . ARG A 1 269 ? 18.290 12.573 -16.757 1.00 46.44 269 ARG A CA 1
ATOM 2131 C C . ARG A 1 269 ? 16.954 11.854 -16.960 1.00 46.44 269 ARG A C 1
ATOM 2133 O O . ARG A 1 269 ? 15.991 12.174 -16.271 1.00 46.44 269 ARG A O 1
ATOM 2140 N N . HIS A 1 270 ? 16.901 10.871 -17.860 1.00 50.03 270 HIS A N 1
ATOM 2141 C CA . HIS A 1 270 ? 15.670 10.167 -18.222 1.00 50.03 270 HIS A CA 1
ATOM 2142 C C . HIS A 1 270 ? 15.341 8.925 -17.393 1.00 50.03 270 HIS A C 1
ATOM 2144 O O . HIS A 1 270 ? 14.227 8.444 -17.546 1.00 50.03 270 HIS A O 1
ATOM 2150 N N . GLN A 1 271 ? 16.234 8.444 -16.512 1.00 52.38 271 GLN A N 1
ATOM 2151 C CA . GLN A 1 271 ? 16.014 7.408 -15.475 1.00 52.38 271 GLN A CA 1
ATOM 2152 C C . GLN A 1 271 ? 14.766 6.522 -15.673 1.00 52.38 271 GLN A C 1
ATOM 2154 O O . GLN A 1 271 ? 13.904 6.424 -14.793 1.00 52.38 271 GLN A O 1
ATOM 2159 N N . ILE A 1 272 ? 14.694 5.850 -16.824 1.00 46.28 272 ILE A N 1
ATOM 2160 C CA . ILE A 1 272 ? 13.609 4.936 -17.208 1.00 46.28 272 ILE A CA 1
ATOM 2161 C C . ILE A 1 272 ? 13.389 3.919 -16.099 1.00 46.28 272 ILE A C 1
ATOM 2163 O O . ILE A 1 272 ? 12.269 3.618 -15.701 1.00 46.28 272 ILE A O 1
ATOM 2167 N N . ILE A 1 273 ? 14.499 3.458 -15.536 1.00 46.12 273 ILE A N 1
ATOM 2168 C CA . ILE A 1 273 ? 14.525 2.356 -14.600 1.00 46.12 273 ILE A CA 1
ATOM 2169 C C . ILE A 1 273 ? 14.295 2.859 -13.166 1.00 46.12 273 ILE A C 1
ATOM 2171 O O . ILE A 1 273 ? 13.528 2.255 -12.431 1.00 46.12 273 ILE A O 1
ATOM 2175 N N . ARG A 1 274 ? 14.790 4.037 -12.757 1.00 42.59 274 ARG A N 1
ATOM 2176 C CA . ARG A 1 274 ? 14.435 4.578 -11.429 1.00 42.59 274 ARG A CA 1
ATOM 2177 C C . ARG A 1 274 ? 12.960 4.982 -11.356 1.00 42.59 274 ARG A C 1
ATOM 2179 O O . ARG A 1 274 ? 12.332 4.740 -10.333 1.00 42.59 274 ARG A O 1
ATOM 2186 N N . TYR A 1 275 ? 12.377 5.572 -12.401 1.00 44.72 275 TYR A N 1
ATOM 2187 C CA . TYR A 1 275 ? 10.979 6.024 -12.356 1.00 44.72 275 TYR A CA 1
ATOM 2188 C C . TYR A 1 275 ? 9.986 4.852 -12.388 1.00 44.72 275 TYR A C 1
ATOM 2190 O O . TYR A 1 275 ? 9.057 4.834 -11.580 1.00 44.72 275 TYR A O 1
ATOM 2198 N N . VAL A 1 276 ? 10.236 3.838 -13.230 1.00 44.50 276 VAL A N 1
ATOM 2199 C CA . VAL A 1 276 ? 9.468 2.578 -13.254 1.00 44.50 276 VAL A CA 1
ATOM 2200 C C . VAL A 1 276 ? 9.573 1.841 -11.914 1.00 44.50 276 VAL A C 1
ATOM 2202 O O . VAL A 1 276 ? 8.581 1.314 -11.431 1.00 44.50 276 VAL A O 1
ATOM 2205 N N . TYR A 1 277 ? 10.734 1.845 -11.257 1.00 43.94 277 TYR A N 1
ATOM 2206 C CA . TYR A 1 277 ? 10.948 1.037 -10.052 1.00 43.94 277 TYR A CA 1
ATOM 2207 C C . TYR A 1 277 ? 10.579 1.769 -8.747 1.00 43.94 277 TYR A C 1
ATOM 2209 O O . TYR A 1 277 ? 10.180 1.127 -7.779 1.00 43.94 277 TYR A O 1
ATOM 2217 N N . THR A 1 278 ? 10.654 3.108 -8.710 1.00 41.16 278 THR A N 1
ATOM 2218 C CA . THR A 1 278 ? 10.343 3.901 -7.500 1.00 41.16 278 THR A CA 1
ATOM 2219 C C . THR A 1 278 ? 8.857 4.266 -7.398 1.00 41.16 278 THR A C 1
ATOM 2221 O O . THR A 1 278 ? 8.336 4.345 -6.290 1.00 41.16 278 THR A O 1
ATOM 2224 N N . ASN A 1 279 ? 8.155 4.478 -8.523 1.00 37.53 279 ASN A N 1
ATOM 2225 C CA . ASN A 1 279 ? 6.723 4.829 -8.513 1.00 37.53 279 ASN A CA 1
ATOM 2226 C C . ASN A 1 279 ? 5.786 3.619 -8.650 1.00 37.53 279 ASN A C 1
ATOM 2228 O O . ASN A 1 279 ? 4.613 3.732 -8.310 1.00 37.53 279 ASN A O 1
ATOM 2232 N N . PHE A 1 280 ? 6.292 2.465 -9.098 1.00 37.16 280 PHE A N 1
ATOM 2233 C CA . PHE A 1 280 ? 5.538 1.204 -9.139 1.00 37.16 280 PHE A CA 1
ATOM 2234 C C . PHE A 1 280 ? 5.769 0.329 -7.896 1.00 37.16 280 PHE A C 1
ATOM 2236 O O . PHE A 1 280 ? 5.279 -0.797 -7.819 1.00 37.16 280 PHE A O 1
ATOM 2243 N N . SER A 1 281 ? 6.491 0.843 -6.892 1.00 35.38 281 SER A N 1
ATOM 2244 C CA . SER A 1 281 ? 6.439 0.275 -5.548 1.00 35.38 281 SER A CA 1
ATOM 2245 C C . SER A 1 281 ? 5.032 0.512 -5.018 1.00 35.38 281 SER A C 1
ATOM 2247 O O . SER A 1 281 ? 4.692 1.642 -4.672 1.00 35.38 281 SER A O 1
ATOM 2249 N N . PHE A 1 282 ? 4.219 -0.545 -5.010 1.00 36.91 282 PHE A N 1
ATOM 2250 C CA . PHE A 1 282 ? 2.859 -0.590 -4.483 1.00 36.91 282 PHE A CA 1
ATOM 2251 C C . PHE A 1 282 ? 2.746 0.200 -3.167 1.00 36.91 282 PHE A C 1
ATOM 2253 O O . PHE A 1 282 ? 2.964 -0.336 -2.089 1.00 36.91 282 PHE A O 1
ATOM 2260 N N . ARG A 1 283 ? 2.344 1.475 -3.253 1.00 31.89 283 ARG A N 1
ATOM 2261 C CA . ARG A 1 283 ? 1.835 2.280 -2.127 1.00 31.89 283 ARG A CA 1
ATOM 2262 C C . ARG A 1 283 ? 0.378 1.926 -1.800 1.00 31.89 283 ARG A C 1
ATOM 2264 O O . ARG A 1 283 ? -0.354 2.729 -1.239 1.00 31.89 283 ARG A O 1
ATOM 2271 N N . CYS A 1 284 ? -0.059 0.738 -2.204 1.00 27.08 284 CYS A N 1
ATOM 2272 C CA . CYS A 1 284 ? -1.362 0.182 -1.877 1.00 27.08 284 CYS A CA 1
ATOM 2273 C C . CYS A 1 284 ? -1.158 -0.933 -0.854 1.00 27.08 284 CYS A C 1
ATOM 2275 O O . CYS A 1 284 ? -1.269 -2.103 -1.206 1.00 27.08 284 CYS A O 1
ATOM 2277 N N . CYS A 1 285 ? -0.769 -0.556 0.361 1.00 28.11 285 CYS A N 1
ATOM 2278 C CA . CYS A 1 285 ? -1.071 -1.234 1.622 1.00 28.11 285 CYS A CA 1
ATOM 2279 C C . CYS A 1 285 ? -0.563 -0.378 2.780 1.00 28.11 285 CYS A C 1
ATOM 2281 O O . CYS A 1 285 ? 0.586 0.108 2.685 1.00 28.11 285 CYS A O 1
#

pLDDT: mean 70.97, std 23.53, range [21.25, 97.75]

Radius of gyration: 27.44 Å; chains: 1; bounding box: 71×51×77 Å

Secondary structure (DSSP, 8-state):
---------S--------------SSGGGTHHHHHHHHHHHHTS----HHHHHHHHHHHHHHHHHHHHHHHHHHHHHHHGGGHHHIIIIIS--S-HHHIIIIIHHHHHHHHHHHHHHHHHHHHHHHHHHHHHHHHH-SHHHHHHHHHHHHHHHHHHHHHHHHHHHHHHHHHHHHHHHHHHHHHHHTHHHHHHTT-HHHHHHHHHHHHHHHHHHHHHHHHHHHHHHHHHHHHHHHHHHHHHHHHHHHHHHSGGGGS-HHHHHHHHHHHHHH-HHHHHHHHSS----